Protein AF-A0AAV2RZJ8-F1 (afdb_monomer)

Secondary structure (DSSP, 8-state):
-EETTTTEE---PPPSS--BT-EEEEETTEEEEE--B-SSSB---EEEEETTTTEEEEEPPPSS--BS-EEEEETTEEEEE--B-SSSB---EEEEETTTTEEEEEPPPSS--BT-EEEEETTEEEEE--B-SS-B--EEEEEETTTTEEEEEEE-SS--SS---------TT-SS--

Foldseek 3Di:
DADPVVRDDDDFDDDPADFAQWEWEAAPQKIKTAWHDSVPFTFQWMWIADPVVSDIDTADGHPFRFHQWEWYQAPRKIKTAWHDGPPFTFQWIWIAHPVVSDIDTADGAPARFRNWYWYADPRWIKTAWHDRRPDTAQWMWIADPVVRYIDTDDGDPDRDHNDYDDDDDDDPPPPPDD

Solvent-accessible surface area (backbone atoms only — not comparable to full-atom values): 9754 Å² total; per-residue (Å²): 85,79,39,82,92,75,74,41,78,47,90,68,66,69,67,96,64,66,56,49,56,48,23,59,38,73,58,96,85,26,43,36,43,42,30,2,20,67,85,84,50,46,24,24,50,25,36,36,34,37,77,88,76,52,42,62,42,83,47,76,49,50,96,58,40,20,21,28,29,14,32,32,64,53,96,88,22,42,37,44,37,28,0,24,41,95,84,47,48,23,26,50,26,32,35,34,36,77,90,78,62,42,67,43,79,51,60,48,46,93,56,34,15,20,23,19,20,37,45,63,56,98,92,36,44,35,43,39,30,2,28,48,82,85,49,67,25,26,47,27,34,36,52,41,81,89,78,55,42,55,42,82,76,54,65,55,99,56,62,37,63,63,50,88,73,86,84,81,88,76,71,92,83,73,86,81,85,130

Nearest PDB structures (foldseek):
  5yq4-assembly1_A  TM=9.690E-01  e=1.310E-25  Homo sapiens
  6hrl-assembly2_B  TM=9.895E-01  e=4.324E-20  Homo sapiens
  4iqk-assembly1_A  TM=9.878E-01  e=1.806E-19  Homo sapiens
  6v7o-assembly2_B  TM=9.869E-01  e=3.996E-19  Homo sapiens
  6v7o-assembly1_A  TM=9.859E-01  e=3.594E-19  Homo sapiens

Mean predicted aligned error: 4.05 Å

Radius of gyration: 16.78 Å; Cα contacts (8 Å, |Δi|>4): 461; chains: 1; bounding box: 45×49×38 Å

Organism: Meganyctiphanes norvegica (NCBI:txid48144)

InterPro domains:
  IPR006652 Kelch repeat type 1 [PF01344] (18-63)
  IPR006652 Kelch repeat type 1 [PF01344] (65-109)
  IPR006652 Kelch repeat type 1 [PF01344] (112-157)
  IPR006652 Kelch repeat type 1 [SM00612] (1-29)
  IPR006652 Kelch repeat type 1 [SM00612] (30-76)
  IPR006652 Kelch repeat type 1 [SM00612] (77-123)
  IPR006652 Kelch repeat type 1 [SM00612] (124-170)
  IPR015915 Kelch-type beta-propeller [G3DSA:2.120.10.80] (1-174)
  IPR015915 Kelch-type beta-propeller [SSF117281] (1-168)

Sequence (178 aa):
RYDPQNNRWTKVASMNTRRLGVAVAVLGGYLYAVGGSDGHSPLNTVERYDPKANKWTTMPAMSTRRKHLGCAVYNNMIYAVGGRDDCTELSSAERYNPHTNQWSPIVAMTSRRSGVGLAVVNGMLYAVGGFDGTTYLKTIEVYDPEQNHWRLCGSMNYRRLGGGVGVVKLPHNEAHLW

pLDDT: mean 95.25, std 9.81, range [43.06, 98.88]

Structure (mmCIF, N/CA/C/O backbone):
data_AF-A0AAV2RZJ8-F1
#
_entry.id   AF-A0AAV2RZJ8-F1
#
loop_
_atom_site.group_PDB
_atom_site.id
_atom_site.type_symbol
_atom_site.label_atom_id
_atom_site.label_alt_id
_atom_site.label_comp_id
_atom_site.label_asym_id
_atom_site.label_entity_id
_atom_site.label_seq_id
_atom_site.pdbx_PDB_ins_code
_atom_site.Cartn_x
_atom_site.Cartn_y
_atom_site.Cartn_z
_atom_site.occupancy
_atom_site.B_iso_or_equiv
_atom_site.auth_seq_id
_atom_site.auth_comp_id
_atom_site.auth_asym_id
_atom_site.auth_atom_id
_atom_site.pdbx_PDB_model_num
ATOM 1 N N . ARG A 1 1 ? -18.323 3.769 4.272 1.00 95.75 1 ARG A N 1
ATOM 2 C CA . ARG A 1 1 ? -18.310 2.507 5.049 1.00 95.75 1 ARG A CA 1
ATOM 3 C C . ARG A 1 1 ? -19.525 1.683 4.648 1.00 95.75 1 ARG A C 1
ATOM 5 O O . ARG A 1 1 ? -20.598 2.272 4.567 1.00 95.75 1 ARG A O 1
ATOM 12 N N . TYR A 1 2 ? -19.347 0.394 4.361 1.00 97.75 2 TYR A N 1
ATOM 13 C CA . TYR A 1 2 ? -20.437 -0.532 4.041 1.00 97.75 2 TYR A CA 1
ATOM 14 C C . TYR A 1 2 ? -20.923 -1.231 5.307 1.00 97.75 2 TYR A C 1
ATOM 16 O O . TYR A 1 2 ? -20.102 -1.613 6.141 1.00 97.75 2 TYR A O 1
ATOM 24 N N . ASP A 1 3 ? -22.235 -1.365 5.440 1.00 97.94 3 ASP A N 1
ATOM 25 C CA . ASP A 1 3 ? -22.891 -2.201 6.435 1.00 97.94 3 ASP A CA 1
ATOM 26 C C . ASP A 1 3 ? -23.536 -3.402 5.721 1.00 97.94 3 ASP A C 1
ATOM 28 O O . ASP A 1 3 ? -24.501 -3.201 4.975 1.00 97.94 3 ASP A O 1
ATOM 32 N N . PRO A 1 4 ? -23.020 -4.629 5.923 1.00 97.62 4 PRO A N 1
ATOM 33 C CA . PRO A 1 4 ? -23.548 -5.818 5.266 1.00 97.62 4 PRO A CA 1
ATOM 34 C C . PRO A 1 4 ? -24.926 -6.243 5.789 1.00 97.62 4 PRO A C 1
ATOM 36 O O . PRO A 1 4 ? -25.661 -6.880 5.044 1.00 97.62 4 PRO A O 1
ATOM 39 N N . GLN A 1 5 ? -25.310 -5.890 7.023 1.00 97.88 5 GLN A N 1
ATOM 40 C CA . GLN A 1 5 ? -26.613 -6.280 7.583 1.00 97.88 5 GLN A CA 1
ATOM 41 C C . GLN A 1 5 ? -27.758 -5.508 6.923 1.00 97.88 5 GLN A C 1
ATOM 43 O O . GLN A 1 5 ? -28.818 -6.062 6.655 1.00 97.88 5 GLN A O 1
ATOM 48 N N . ASN A 1 6 ? -27.515 -4.230 6.630 1.00 97.44 6 ASN A N 1
ATOM 49 C CA . ASN A 1 6 ? -28.496 -3.330 6.022 1.00 97.44 6 ASN A CA 1
ATOM 50 C C . ASN A 1 6 ? -28.253 -3.094 4.523 1.00 97.44 6 ASN A C 1
ATOM 52 O O . ASN A 1 6 ? -28.935 -2.269 3.917 1.00 97.44 6 ASN A O 1
ATOM 56 N N . ASN A 1 7 ? -27.245 -3.755 3.942 1.00 97.69 7 ASN A N 1
ATOM 57 C CA . ASN A 1 7 ? -26.781 -3.568 2.567 1.00 97.69 7 ASN A CA 1
ATOM 58 C C . ASN A 1 7 ? -26.664 -2.084 2.158 1.00 97.69 7 ASN A C 1
ATOM 60 O O . ASN A 1 7 ? -27.150 -1.660 1.107 1.00 97.69 7 ASN A O 1
ATOM 64 N N . ARG A 1 8 ? -26.049 -1.260 3.016 1.00 98.44 8 ARG A N 1
ATOM 65 C CA . ARG A 1 8 ? -26.044 0.201 2.849 1.00 98.44 8 ARG A CA 1
ATOM 66 C C . ARG A 1 8 ? -24.654 0.799 2.975 1.00 98.44 8 ARG A C 1
ATOM 68 O O . ARG A 1 8 ? -23.857 0.422 3.832 1.00 98.44 8 ARG A O 1
ATOM 75 N N . TRP A 1 9 ? -24.391 1.803 2.145 1.00 98.56 9 TRP A N 1
ATOM 76 C CA . TRP A 1 9 ? -23.202 2.641 2.234 1.00 98.56 9 TRP A CA 1
ATOM 77 C C . TRP A 1 9 ? -23.504 3.951 2.954 1.00 98.56 9 TRP A C 1
ATOM 79 O O . TRP A 1 9 ? -24.453 4.652 2.613 1.00 98.56 9 TRP A O 1
ATOM 89 N N . THR A 1 10 ? -22.634 4.321 3.891 1.00 98.12 10 THR A N 1
ATOM 90 C CA . THR A 1 10 ? -22.677 5.628 4.559 1.00 98.12 10 THR A CA 1
ATOM 91 C C . THR A 1 10 ? -21.349 6.353 4.377 1.00 98.12 10 THR A C 1
ATOM 93 O O . THR A 1 10 ? -20.274 5.748 4.514 1.00 98.12 10 THR A O 1
ATOM 96 N N . LYS A 1 11 ? -21.409 7.654 4.068 1.00 98.25 11 LYS A N 1
ATOM 97 C CA . LYS A 1 11 ? -20.226 8.523 4.051 1.00 98.25 11 LYS A CA 1
ATOM 98 C C . LYS A 1 11 ? -19.690 8.692 5.476 1.00 98.25 11 LYS A C 1
ATOM 100 O O . LYS A 1 11 ? -20.457 8.807 6.425 1.00 98.25 11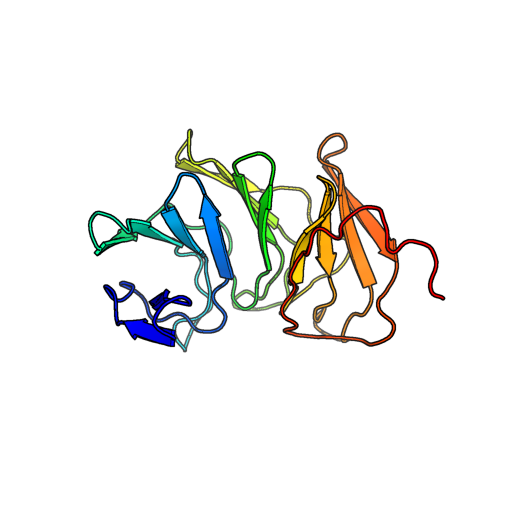 LYS A O 1
ATOM 105 N N . VAL A 1 12 ? -18.371 8.687 5.606 1.00 98.38 12 VAL A N 1
ATOM 106 C CA . VAL A 1 12 ? -17.646 9.019 6.842 1.00 98.38 12 VAL A CA 1
ATOM 107 C C . VAL A 1 12 ? -16.777 10.245 6.570 1.00 98.38 12 VAL A C 1
ATOM 109 O O . VAL A 1 12 ? -16.782 10.748 5.441 1.00 98.38 12 VAL A O 1
ATOM 112 N N . ALA A 1 13 ? -16.049 10.740 7.570 1.00 98.50 13 ALA A N 1
ATOM 113 C CA . ALA A 1 13 ? -15.114 11.837 7.362 1.00 98.50 13 ALA A CA 1
ATOM 114 C C . ALA A 1 13 ? -14.161 11.535 6.199 1.00 98.50 13 ALA A C 1
ATOM 116 O O . ALA A 1 13 ? -13.653 10.418 6.046 1.00 98.50 13 ALA A O 1
ATOM 117 N N . SER A 1 14 ? -13.951 12.546 5.362 1.00 98.56 14 SER A N 1
ATOM 118 C CA . SER A 1 14 ? -13.012 12.460 4.248 1.00 98.56 14 SER A CA 1
ATOM 119 C C . SER A 1 14 ? -11.580 12.546 4.772 1.00 98.56 14 SER A C 1
ATOM 121 O O . SER A 1 14 ? -11.334 13.202 5.783 1.00 98.56 14 SER A O 1
ATOM 123 N N . MET A 1 15 ? -10.647 11.884 4.086 1.00 98.44 15 MET A N 1
ATOM 124 C CA . MET A 1 15 ? -9.214 12.085 4.322 1.00 98.44 15 MET A CA 1
ATOM 125 C C . MET A 1 15 ? -8.833 13.547 4.058 1.00 98.44 15 MET A C 1
ATOM 127 O O . MET A 1 15 ? -9.497 14.231 3.275 1.00 98.44 15 MET A O 1
ATOM 131 N N . ASN A 1 16 ? -7.742 14.005 4.668 1.00 97.38 16 ASN A N 1
ATOM 132 C CA . ASN A 1 16 ? -7.208 15.349 4.449 1.00 97.38 16 ASN A CA 1
ATOM 133 C C . ASN A 1 16 ? -6.552 15.472 3.067 1.00 97.38 16 ASN A C 1
ATOM 135 O O . ASN A 1 16 ? -6.497 16.557 2.493 1.00 97.38 16 ASN A O 1
ATOM 139 N N . THR A 1 17 ? -6.049 14.361 2.522 1.00 97.25 17 THR A N 1
ATOM 140 C CA . THR A 1 17 ? -5.406 14.308 1.206 1.00 97.25 17 THR A CA 1
ATOM 141 C C . THR A 1 17 ? -6.186 13.405 0.250 1.00 97.25 17 THR A C 1
ATOM 143 O O . THR A 1 17 ? -6.693 12.348 0.628 1.00 97.25 17 THR A O 1
ATOM 146 N N . ARG A 1 18 ? -6.275 13.804 -1.024 1.00 98.00 18 ARG A N 1
ATOM 147 C CA . ARG A 1 18 ? -6.802 12.951 -2.101 1.00 98.00 18 ARG A CA 1
ATOM 148 C C . ARG A 1 18 ? -5.782 11.856 -2.406 1.00 98.00 18 ARG A C 1
ATOM 150 O O . ARG A 1 18 ? -4.600 12.153 -2.526 1.00 98.00 18 ARG A O 1
ATOM 157 N N . ARG A 1 19 ? -6.220 10.598 -2.516 1.00 98.50 19 ARG A N 1
ATOM 158 C CA . ARG A 1 19 ? -5.309 9.459 -2.711 1.00 98.50 19 ARG A CA 1
ATOM 159 C C 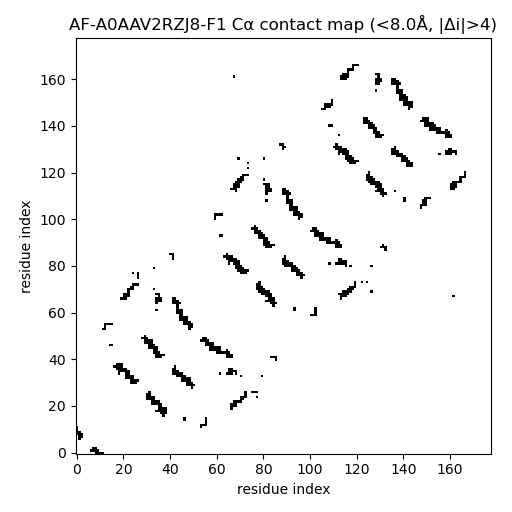. ARG A 1 19 ? -5.879 8.438 -3.701 1.00 98.50 19 ARG A C 1
ATOM 161 O O . ARG A 1 19 ? -6.743 7.641 -3.345 1.00 98.50 19 ARG A O 1
ATOM 168 N N . LEU A 1 20 ? -5.382 8.441 -4.935 1.00 97.69 20 LEU A N 1
ATOM 169 C CA . LEU A 1 20 ? -5.540 7.354 -5.907 1.00 97.69 20 LEU A CA 1
ATOM 170 C C . LEU A 1 20 ? -4.502 6.259 -5.631 1.00 97.69 20 LEU A C 1
ATOM 172 O O . LEU A 1 20 ? -3.362 6.564 -5.284 1.00 97.69 20 LEU A O 1
ATOM 176 N N . GLY A 1 21 ? -4.866 4.986 -5.816 1.00 95.38 21 GLY A N 1
ATOM 177 C CA . GLY A 1 21 ? -3.922 3.871 -5.655 1.00 95.38 21 GLY A CA 1
ATOM 178 C C . GLY A 1 21 ? -3.327 3.786 -4.245 1.00 95.38 21 GLY A C 1
ATOM 179 O O . GLY A 1 21 ? -2.175 3.377 -4.093 1.00 95.38 21 GLY A O 1
ATOM 180 N N . VAL A 1 22 ? -4.094 4.249 -3.252 1.00 98.12 22 VAL A N 1
ATOM 181 C CA . VAL A 1 22 ? -3.772 4.184 -1.826 1.00 98.12 22 VAL A CA 1
ATOM 182 C C . VAL A 1 22 ? -3.834 2.743 -1.345 1.00 98.12 22 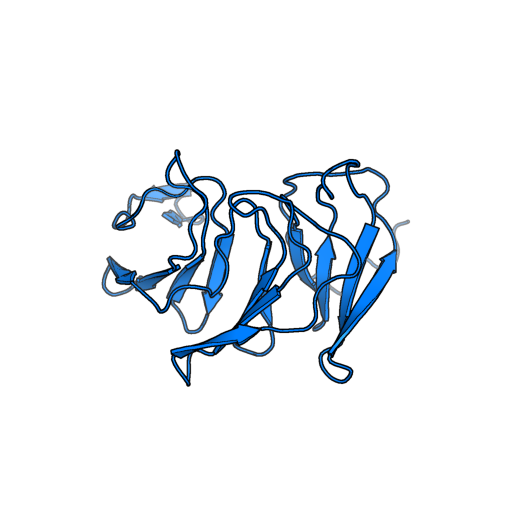VAL A C 1
ATOM 184 O O . VAL A 1 22 ? -4.727 1.997 -1.748 1.00 98.12 22 VAL A O 1
ATOM 187 N N . ALA A 1 23 ? -2.920 2.363 -0.459 1.00 98.56 23 ALA A N 1
ATOM 188 C CA . ALA A 1 23 ? -3.021 1.096 0.245 1.00 98.56 23 ALA A CA 1
ATOM 189 C C . ALA A 1 23 ? -3.584 1.319 1.650 1.00 98.56 23 ALA A C 1
ATOM 191 O O . ALA A 1 23 ? -3.344 2.357 2.272 1.00 98.56 23 ALA A O 1
ATOM 192 N N . VAL A 1 24 ? -4.348 0.348 2.147 1.00 98.56 24 VAL A N 1
ATOM 193 C CA . VAL A 1 24 ? -5.016 0.447 3.447 1.00 98.56 24 VAL A CA 1
ATOM 194 C C . VAL A 1 24 ? -4.685 -0.736 4.344 1.00 98.56 24 VAL A C 1
ATOM 196 O O . VAL A 1 24 ? -4.541 -1.857 3.868 1.00 98.56 24 VAL A O 1
ATOM 199 N N . ALA A 1 25 ? -4.587 -0.486 5.647 1.00 98.50 25 ALA A N 1
ATOM 200 C CA . ALA A 1 25 ? -4.365 -1.508 6.667 1.00 98.50 25 ALA A CA 1
ATOM 201 C C . ALA A 1 25 ? -5.175 -1.190 7.929 1.00 98.50 25 ALA A C 1
ATOM 203 O O . ALA A 1 25 ? -5.412 -0.023 8.236 1.00 98.50 25 ALA A O 1
ATOM 204 N N . VAL A 1 26 ? -5.590 -2.216 8.675 1.00 98.69 26 VAL A N 1
ATOM 205 C CA . VAL A 1 26 ? -6.310 -2.050 9.948 1.00 98.69 26 VAL A CA 1
ATOM 206 C C . VAL A 1 26 ? -5.442 -2.565 11.087 1.00 98.69 26 VAL A C 1
ATOM 208 O O . VAL A 1 26 ? -5.152 -3.755 11.140 1.00 98.69 26 VAL A O 1
ATOM 211 N N . LEU A 1 27 ? -5.047 -1.681 12.005 1.00 98.62 27 LEU A N 1
ATOM 212 C CA . LEU A 1 27 ? -4.197 -2.008 13.153 1.00 98.62 27 LEU A CA 1
ATOM 213 C C . LEU A 1 27 ? -4.674 -1.251 14.395 1.00 98.62 27 LEU A C 1
ATOM 215 O O . LEU A 1 27 ? -4.959 -0.056 14.330 1.00 98.62 27 LEU A O 1
ATOM 219 N N . GLY A 1 28 ? -4.776 -1.945 15.532 1.00 97.69 28 GLY A N 1
ATOM 220 C CA . GLY A 1 28 ? -5.149 -1.328 16.811 1.00 97.69 28 GLY A CA 1
ATOM 221 C C . GLY A 1 28 ? -6.535 -0.670 16.821 1.00 97.69 28 GLY A C 1
ATOM 222 O O . GLY A 1 28 ? -6.737 0.306 17.533 1.00 97.69 28 GLY A O 1
ATOM 223 N N . GLY A 1 29 ? -7.475 -1.155 16.000 1.00 98.12 29 GLY A N 1
ATOM 224 C CA . GLY A 1 29 ? -8.820 -0.576 15.869 1.00 98.12 29 GLY A CA 1
ATOM 225 C C . GLY A 1 29 ? -8.910 0.655 14.960 1.00 98.12 29 GLY A C 1
ATOM 226 O O . GLY A 1 29 ? -9.994 1.219 14.811 1.00 98.12 29 GLY A O 1
ATOM 227 N N . TYR A 1 30 ? -7.807 1.049 14.322 1.00 98.69 30 TYR A N 1
ATOM 228 C CA . TYR A 1 30 ? -7.758 2.170 13.389 1.00 98.69 30 TYR A CA 1
ATOM 229 C C . TYR A 1 30 ? -7.561 1.698 11.950 1.00 98.69 30 TYR A C 1
ATOM 231 O O . TYR A 1 30 ? -6.919 0.677 11.704 1.00 98.69 30 TYR A O 1
ATOM 239 N N . LEU A 1 31 ? -8.065 2.480 10.996 1.00 98.81 31 LEU A N 1
ATOM 240 C CA . LEU A 1 31 ? -7.802 2.294 9.568 1.00 98.81 31 LEU A CA 1
ATOM 241 C C . LEU A 1 31 ? -6.692 3.253 9.134 1.00 98.81 31 LEU A C 1
ATOM 243 O O . LEU A 1 31 ? -6.807 4.456 9.329 1.00 98.81 31 LEU A O 1
ATOM 247 N N . TYR A 1 32 ? -5.637 2.737 8.521 1.00 98.88 32 TYR A N 1
ATOM 248 C CA . TYR A 1 32 ? -4.529 3.519 7.988 1.00 98.88 32 TYR A CA 1
ATOM 249 C C . TYR A 1 32 ? -4.650 3.620 6.471 1.00 98.88 32 TYR A C 1
ATOM 251 O O . TYR A 1 32 ? -4.871 2.613 5.803 1.00 98.88 32 TYR A O 1
ATOM 259 N N . ALA A 1 33 ? -4.479 4.825 5.940 1.00 98.88 33 ALA A N 1
ATOM 260 C CA . ALA A 1 33 ? -4.342 5.125 4.524 1.00 98.88 33 ALA A CA 1
ATOM 261 C C . ALA A 1 33 ? -2.883 5.504 4.255 1.00 98.88 33 ALA A C 1
ATOM 263 O O . ALA A 1 33 ? -2.391 6.510 4.768 1.00 98.88 33 ALA A O 1
ATOM 264 N N . VAL A 1 34 ? -2.183 4.673 3.486 1.00 98.88 34 VAL A N 1
ATOM 265 C CA . VAL A 1 34 ? -0.729 4.723 3.314 1.00 98.88 34 VAL A CA 1
ATOM 266 C C . VAL A 1 34 ? -0.404 5.081 1.866 1.00 98.88 34 VAL A C 1
ATOM 268 O O . VAL A 1 34 ? -0.788 4.360 0.943 1.00 98.88 34 VAL A O 1
ATOM 271 N N . GLY A 1 35 ? 0.300 6.198 1.663 1.00 98.75 35 GLY A N 1
ATOM 272 C CA . GLY A 1 35 ? 0.765 6.629 0.344 1.00 98.75 35 GLY A CA 1
ATOM 273 C C . GLY A 1 35 ? -0.369 6.909 -0.648 1.00 98.75 35 GLY A C 1
ATOM 274 O O . GLY A 1 35 ? -1.368 7.552 -0.310 1.00 98.75 35 GLY A O 1
ATOM 275 N N . GLY A 1 36 ? -0.199 6.447 -1.885 1.00 98.62 36 GLY A N 1
ATOM 276 C CA . GLY A 1 36 ? -1.077 6.734 -3.021 1.00 98.62 36 GLY A CA 1
ATOM 277 C C . GLY A 1 36 ? -0.566 7.903 -3.864 1.00 98.62 36 GLY A C 1
ATOM 278 O O . GLY A 1 36 ? 0.617 8.229 -3.834 1.00 98.62 36 GLY A O 1
ATOM 279 N N . SER A 1 37 ? -1.450 8.525 -4.639 1.00 98.38 37 SER A N 1
ATOM 280 C CA . SER A 1 37 ? -1.162 9.720 -5.435 1.00 98.38 37 SER A CA 1
ATOM 281 C C . SER A 1 37 ? -2.271 10.753 -5.301 1.00 98.38 37 SER A C 1
ATOM 283 O O . SER A 1 37 ? -3.449 10.402 -5.302 1.00 98.38 37 SER A O 1
ATOM 285 N N . ASP A 1 38 ? -1.905 12.027 -5.237 1.00 97.88 38 ASP A N 1
ATOM 286 C CA . ASP A 1 38 ? -2.845 13.156 -5.235 1.00 97.88 38 ASP A CA 1
ATOM 287 C C . ASP A 1 38 ? -3.337 13.553 -6.642 1.00 97.88 38 ASP A C 1
ATOM 289 O O . ASP A 1 38 ? -4.066 14.533 -6.794 1.00 97.88 38 ASP A O 1
ATOM 293 N N . GLY A 1 39 ? -2.958 12.782 -7.667 1.00 96.19 39 GLY A N 1
ATOM 294 C CA . GLY A 1 39 ? -3.208 13.071 -9.079 1.00 96.19 39 GLY A CA 1
ATOM 295 C C . GLY A 1 39 ? -2.012 13.703 -9.796 1.00 96.19 39 GLY A C 1
ATOM 296 O O . GLY A 1 39 ? -1.985 13.682 -11.022 1.00 96.19 39 GLY A O 1
ATOM 297 N N . HIS A 1 40 ? -1.013 14.189 -9.055 1.00 94.69 40 HIS A N 1
ATOM 298 C CA . HIS A 1 40 ? 0.197 14.808 -9.598 1.00 94.69 40 HIS A CA 1
ATOM 299 C C . HIS A 1 40 ? 1.437 14.001 -9.213 1.00 94.69 40 HIS A C 1
ATOM 301 O O . HIS A 1 40 ? 2.201 13.577 -10.079 1.00 94.69 40 HIS A O 1
ATOM 307 N N . SER A 1 41 ? 1.597 13.710 -7.922 1.00 97.06 41 SER A N 1
ATOM 308 C CA . SER A 1 41 ? 2.775 13.036 -7.381 1.00 97.06 41 SER A CA 1
ATOM 309 C C . SER A 1 41 ? 2.394 11.803 -6.559 1.00 97.06 41 SER A C 1
ATOM 311 O O . SER A 1 41 ? 1.291 11.722 -6.005 1.00 97.06 41 SER A O 1
ATOM 313 N N . PRO A 1 42 ? 3.281 10.800 -6.464 1.00 98.56 42 PRO A N 1
ATOM 314 C CA . PRO A 1 42 ? 3.224 9.793 -5.417 1.00 98.56 42 PRO A CA 1
ATOM 315 C C . PRO A 1 42 ? 3.411 10.434 -4.034 1.00 98.56 42 PRO A C 1
ATOM 317 O O . PRO A 1 42 ? 4.151 11.405 -3.851 1.00 98.56 42 PRO A O 1
ATOM 320 N N . LEU A 1 43 ? 2.744 9.861 -3.038 1.00 98.81 43 LEU A N 1
ATOM 321 C CA . LEU A 1 43 ? 2.710 10.357 -1.669 1.00 98.81 43 LEU A CA 1
ATOM 322 C C . LEU A 1 43 ? 3.494 9.422 -0.749 1.00 98.81 43 LEU A C 1
ATOM 324 O O . LEU A 1 43 ? 3.411 8.200 -0.865 1.00 98.81 43 LEU A O 1
ATOM 328 N N . ASN A 1 44 ? 4.219 9.995 0.207 1.00 98.81 44 ASN A N 1
ATOM 329 C CA . ASN A 1 44 ? 4.741 9.271 1.370 1.00 98.81 44 ASN A CA 1
ATOM 330 C C . ASN A 1 44 ? 3.892 9.507 2.630 1.00 98.81 44 ASN A C 1
ATOM 332 O O . ASN A 1 44 ? 4.120 8.878 3.661 1.00 98.81 44 ASN A O 1
ATOM 336 N N . THR A 1 45 ? 2.922 10.421 2.568 1.00 98.81 45 THR A N 1
ATOM 337 C CA . THR A 1 45 ? 2.080 10.772 3.711 1.00 98.81 45 THR A CA 1
ATOM 338 C C . THR A 1 45 ? 1.172 9.613 4.102 1.00 98.81 45 THR A C 1
ATOM 340 O O . THR A 1 45 ? 0.730 8.828 3.255 1.00 98.81 45 THR A O 1
ATOM 343 N N . VAL A 1 46 ? 0.872 9.534 5.396 1.00 98.88 46 VAL A N 1
ATOM 344 C CA . VAL A 1 46 ? 0.031 8.497 5.991 1.00 98.88 46 VAL A CA 1
ATOM 345 C C . VAL A 1 46 ? -1.016 9.169 6.862 1.00 98.88 46 VAL A C 1
ATOM 347 O O . VAL A 1 46 ? -0.721 10.123 7.580 1.00 98.88 46 VAL A O 1
ATOM 350 N N . GLU A 1 47 ? -2.241 8.668 6.813 1.00 98.75 47 GLU A N 1
ATOM 351 C CA . GLU A 1 47 ? -3.332 9.138 7.660 1.00 98.75 47 GLU A CA 1
ATOM 352 C C . GLU A 1 47 ? -3.983 7.958 8.370 1.00 98.75 47 GLU A C 1
ATOM 354 O O . GLU A 1 47 ? -4.088 6.863 7.820 1.00 98.75 47 GLU A O 1
ATOM 359 N N . ARG A 1 48 ? -4.439 8.185 9.599 1.00 98.75 48 ARG A N 1
ATOM 360 C CA . ARG A 1 48 ? -5.131 7.192 10.413 1.00 98.75 48 ARG A CA 1
ATOM 361 C C . ARG A 1 48 ? -6.534 7.675 10.743 1.00 98.75 48 ARG A C 1
ATOM 363 O O . ARG A 1 48 ? -6.700 8.757 11.298 1.00 98.75 48 ARG A O 1
ATOM 370 N N . TYR A 1 49 ? -7.525 6.852 10.444 1.00 98.88 49 TYR A N 1
ATOM 371 C CA . TYR A 1 49 ? -8.925 7.067 10.763 1.00 98.88 49 TYR A CA 1
ATOM 372 C C . TYR A 1 49 ? -9.297 6.412 12.089 1.00 98.88 49 TYR A C 1
ATOM 374 O O . TYR A 1 49 ? -9.129 5.201 12.268 1.00 98.88 49 TYR A O 1
ATOM 382 N N . ASP A 1 50 ? -9.842 7.222 12.991 1.00 98.62 50 ASP A N 1
ATOM 383 C CA . ASP A 1 50 ? -10.517 6.776 14.203 1.00 98.62 50 ASP A CA 1
ATOM 384 C C . ASP A 1 50 ? -12.028 6.642 13.931 1.00 98.62 50 ASP A C 1
ATOM 386 O O . ASP A 1 50 ? -12.707 7.655 13.724 1.00 98.62 50 ASP A O 1
ATOM 390 N N . PRO A 1 51 ? -12.587 5.416 13.936 1.00 98.19 51 PRO A N 1
ATOM 391 C CA . PRO A 1 51 ? -14.009 5.203 13.697 1.00 98.19 51 PRO A CA 1
ATOM 392 C C . PRO A 1 51 ? -14.918 5.688 14.833 1.00 98.19 51 PRO A C 1
ATOM 394 O O . PRO A 1 51 ? -16.102 5.895 14.568 1.00 98.19 51 PRO A O 1
ATOM 397 N N . LYS A 1 52 ? -14.405 5.861 16.062 1.00 98.12 52 LYS A N 1
ATOM 398 C CA . LYS A 1 52 ? -15.161 6.400 17.205 1.00 98.12 52 LYS A CA 1
ATOM 399 C C . LYS A 1 52 ? -15.284 7.915 17.103 1.00 98.12 52 LYS A C 1
ATOM 401 O O . LYS A 1 52 ? -16.366 8.453 17.300 1.00 98.12 52 LYS A O 1
ATOM 406 N N . ALA A 1 53 ? -14.189 8.586 16.751 1.00 98.25 53 ALA A N 1
ATOM 407 C CA . ALA A 1 53 ? -14.172 10.036 16.563 1.00 98.25 53 ALA A CA 1
ATOM 408 C C . ALA A 1 53 ? -14.655 10.478 15.169 1.00 98.25 53 ALA A C 1
ATOM 410 O O . ALA A 1 53 ? -14.866 11.668 14.953 1.00 98.25 53 ALA A O 1
ATOM 411 N N . ASN A 1 54 ? -14.799 9.541 14.219 1.00 98.38 54 ASN A N 1
ATOM 412 C CA . ASN A 1 54 ? -15.057 9.820 12.803 1.00 98.38 54 ASN A CA 1
ATOM 413 C C . ASN A 1 54 ? -14.092 10.893 12.264 1.00 98.38 54 ASN A C 1
ATOM 415 O O . ASN A 1 54 ? -14.509 11.899 11.696 1.00 98.38 54 ASN A O 1
ATOM 419 N N . LYS A 1 55 ? -12.788 10.703 12.499 1.00 98.62 55 LYS A N 1
ATOM 420 C CA . LYS A 1 55 ? -11.755 11.700 12.189 1.00 98.62 55 LYS A CA 1
ATOM 421 C C . LYS A 1 55 ? -10.492 11.046 11.647 1.00 98.62 55 LYS A C 1
ATOM 423 O O . LYS A 1 55 ? -10.073 9.996 12.131 1.00 98.62 55 LYS A O 1
ATOM 428 N N . TRP A 1 56 ? -9.8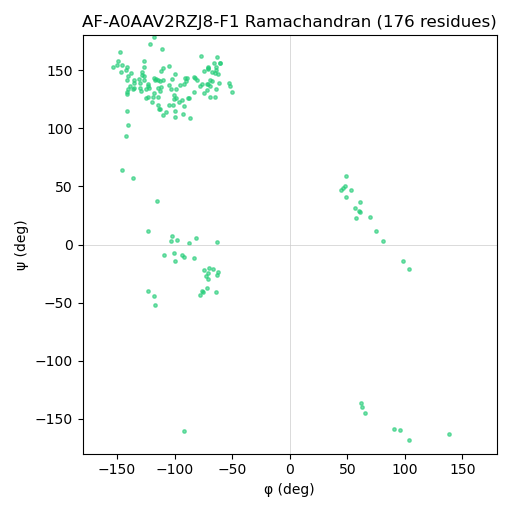78 11.702 10.666 1.00 98.81 56 TRP A N 1
ATOM 429 C CA . TRP A 1 56 ? -8.546 11.372 10.168 1.00 98.81 56 TRP A CA 1
ATOM 430 C C . TRP A 1 56 ? -7.483 12.230 10.852 1.00 98.81 56 TRP A C 1
ATOM 432 O O . TRP A 1 56 ? -7.651 13.441 10.997 1.00 98.81 56 TRP A O 1
ATOM 442 N N . THR A 1 57 ? -6.374 11.601 11.223 1.00 98.62 57 THR A N 1
ATOM 443 C CA . THR A 1 57 ? -5.199 12.256 11.800 1.00 98.62 57 THR A CA 1
ATOM 444 C C . THR A 1 57 ? -3.970 11.902 10.973 1.00 98.62 57 THR A C 1
ATOM 446 O O . THR A 1 57 ? -3.760 10.733 10.645 1.00 98.62 57 THR A O 1
ATOM 449 N N . THR A 1 58 ? -3.153 12.901 10.641 1.00 98.62 58 THR A N 1
ATOM 450 C CA . THR A 1 58 ? -1.864 12.691 9.973 1.00 98.62 58 THR A CA 1
ATOM 451 C C . THR A 1 58 ? -0.921 11.902 10.876 1.00 98.62 58 THR A C 1
ATOM 453 O O . THR A 1 58 ? -0.783 12.201 12.060 1.00 98.62 58 THR A O 1
ATOM 456 N N . MET A 1 59 ? -0.265 10.903 10.299 1.00 98.62 59 MET A N 1
ATOM 457 C CA . MET A 1 59 ? 0.727 10.057 10.956 1.00 98.62 59 MET A CA 1
ATOM 458 C C . MET A 1 59 ? 2.121 10.343 10.380 1.00 98.62 59 MET A C 1
ATOM 460 O O . MET A 1 59 ? 2.227 10.997 9.338 1.00 98.62 59 MET A O 1
ATOM 464 N N . PRO A 1 60 ? 3.200 9.849 11.015 1.00 98.62 60 PRO A N 1
ATOM 465 C CA . PRO A 1 60 ? 4.534 9.908 10.433 1.00 98.62 60 PRO A CA 1
ATOM 466 C C . PRO A 1 60 ? 4.539 9.376 9.002 1.00 98.62 60 PRO A C 1
ATOM 468 O O . PRO A 1 60 ? 3.988 8.308 8.713 1.00 98.62 60 PRO A O 1
ATOM 471 N N . ALA A 1 61 ? 5.144 10.154 8.111 1.00 98.75 61 ALA A N 1
ATOM 472 C CA . ALA A 1 61 ? 5.277 9.793 6.714 1.00 98.75 61 ALA A CA 1
ATOM 473 C C . ALA A 1 61 ? 6.289 8.654 6.541 1.00 98.75 61 ALA A C 1
ATOM 475 O O . ALA A 1 61 ? 7.237 8.524 7.316 1.00 98.75 61 ALA A O 1
ATOM 476 N N . MET A 1 62 ? 6.087 7.865 5.490 1.00 98.88 62 MET A N 1
ATOM 477 C CA . MET A 1 62 ? 7.084 6.924 4.989 1.00 98.88 62 MET A CA 1
ATOM 478 C C . MET A 1 62 ? 8.356 7.660 4.552 1.00 98.88 62 MET A C 1
ATOM 480 O O . MET A 1 62 ? 8.319 8.836 4.165 1.00 98.88 62 MET A O 1
ATOM 484 N N . SER A 1 63 ? 9.479 6.949 4.542 1.00 98.56 63 SER A N 1
ATOM 485 C CA . SER A 1 63 ? 10.737 7.467 3.996 1.00 98.56 63 SER A CA 1
ATOM 486 C C . SER A 1 63 ? 10.692 7.583 2.471 1.00 98.56 63 SER A C 1
ATOM 488 O O . SER A 1 63 ? 11.328 8.468 1.904 1.00 98.56 63 SER A O 1
ATOM 490 N N . THR A 1 64 ? 9.920 6.728 1.795 1.00 98.62 64 THR A N 1
ATOM 491 C CA . THR A 1 64 ? 9.772 6.739 0.333 1.00 98.62 64 THR A CA 1
ATOM 492 C C . THR A 1 64 ? 8.345 7.105 -0.077 1.00 98.62 64 THR A C 1
ATOM 494 O O . THR A 1 64 ? 7.368 6.682 0.542 1.00 98.62 64 THR A O 1
ATOM 497 N N . ARG A 1 65 ? 8.200 7.889 -1.153 1.00 98.81 65 ARG A N 1
ATOM 498 C CA . ARG A 1 65 ? 6.898 8.153 -1.786 1.00 98.81 65 ARG A CA 1
ATOM 499 C C . ARG A 1 65 ? 6.461 6.926 -2.572 1.00 98.81 65 ARG A C 1
ATOM 501 O O . ARG A 1 65 ? 7.242 6.379 -3.341 1.00 98.81 65 ARG A O 1
ATOM 508 N N . ARG A 1 66 ? 5.222 6.477 -2.378 1.00 98.75 66 ARG A N 1
ATOM 509 C CA . ARG A 1 66 ? 4.747 5.211 -2.943 1.00 98.75 66 ARG A CA 1
ATOM 510 C C . ARG A 1 66 ? 3.303 5.335 -3.413 1.00 98.75 66 ARG A C 1
ATOM 512 O O . ARG A 1 66 ? 2.394 5.470 -2.595 1.00 98.75 66 ARG A O 1
ATOM 519 N N . LYS A 1 67 ? 3.071 5.206 -4.721 1.00 98.56 67 LYS A N 1
ATOM 520 C CA . LYS A 1 67 ? 1.746 4.884 -5.287 1.00 98.56 67 LYS A CA 1
ATOM 521 C C . LYS A 1 67 ? 1.702 3.427 -5.742 1.00 98.56 67 LYS A C 1
ATOM 523 O O . LYS A 1 67 ? 2.740 2.865 -6.080 1.00 98.56 67 LYS A O 1
ATOM 528 N N . HIS A 1 68 ? 0.512 2.822 -5.762 1.00 98.25 68 HIS A N 1
ATOM 529 C CA . HIS A 1 68 ? 0.318 1.418 -6.165 1.00 98.25 68 HIS A CA 1
ATOM 530 C C . HIS A 1 68 ? 1.158 0.418 -5.347 1.00 98.25 68 HIS A C 1
ATOM 532 O O . HIS A 1 68 ? 1.606 -0.602 -5.865 1.00 98.25 68 HIS A O 1
ATOM 538 N N . LEU A 1 69 ? 1.415 0.736 -4.082 1.00 98.75 69 LEU A N 1
ATOM 539 C CA . LEU A 1 69 ? 2.101 -0.148 -3.144 1.00 98.75 69 LEU A CA 1
ATOM 540 C C . LEU A 1 69 ? 1.178 -1.248 -2.612 1.00 98.75 69 LEU A C 1
ATOM 542 O O . LEU A 1 69 ? -0.044 -1.103 -2.620 1.00 98.75 69 LEU A O 1
ATOM 546 N N . GLY A 1 70 ? 1.785 -2.296 -2.067 1.00 98.69 70 GLY A N 1
ATOM 547 C CA . GLY A 1 70 ? 1.107 -3.256 -1.206 1.00 98.69 70 GLY A CA 1
ATOM 548 C C . GLY A 1 70 ? 1.206 -2.838 0.260 1.00 98.69 70 GLY A C 1
ATOM 549 O O . GLY A 1 70 ? 2.236 -2.311 0.688 1.00 98.69 70 GLY A O 1
ATOM 550 N N . CYS A 1 71 ? 0.144 -3.082 1.032 1.00 98.38 71 CYS A N 1
ATOM 551 C CA . CYS A 1 71 ? 0.120 -2.826 2.469 1.00 98.38 71 CYS A CA 1
ATOM 552 C C . CYS A 1 71 ? -0.573 -3.963 3.218 1.00 98.38 71 CYS A C 1
ATOM 554 O O . CYS A 1 71 ? -1.616 -4.444 2.782 1.00 98.38 71 CYS A O 1
ATOM 556 N N . ALA A 1 72 ? 0.009 -4.392 4.336 1.00 98.62 72 ALA A N 1
ATOM 557 C CA . ALA A 1 72 ? -0.536 -5.448 5.179 1.00 98.62 72 ALA A CA 1
ATOM 558 C C . ALA A 1 72 ? -0.063 -5.272 6.623 1.00 98.62 72 ALA A C 1
ATOM 560 O O . ALA A 1 72 ? 1.012 -4.724 6.879 1.00 98.62 72 ALA A O 1
ATOM 561 N N . VAL A 1 73 ? -0.859 -5.764 7.570 1.00 98.69 73 VAL A N 1
ATOM 562 C CA . VAL A 1 73 ? -0.426 -5.880 8.963 1.00 98.69 73 VAL A CA 1
ATOM 563 C C . VAL A 1 73 ? 0.278 -7.209 9.152 1.00 98.69 73 VAL A C 1
ATOM 565 O O . VAL A 1 73 ? -0.296 -8.255 8.866 1.00 98.69 73 VAL A O 1
ATOM 568 N N . TYR A 1 74 ? 1.499 -7.158 9.669 1.00 98.50 74 TYR A N 1
ATOM 569 C CA . TYR A 1 74 ? 2.307 -8.327 9.978 1.00 98.50 74 TYR A CA 1
ATOM 570 C C . TYR A 1 74 ? 3.067 -8.083 11.283 1.00 98.50 74 TYR A C 1
ATOM 572 O O . TYR A 1 74 ? 3.637 -7.010 11.469 1.00 98.50 74 TYR A O 1
ATOM 580 N N . ASN A 1 75 ? 3.028 -9.035 12.219 1.00 96.62 75 ASN A N 1
ATOM 581 C CA . ASN A 1 75 ? 3.652 -8.923 13.547 1.00 96.62 75 ASN A CA 1
ATOM 582 C C . ASN A 1 75 ? 3.363 -7.579 14.255 1.00 96.62 75 ASN A C 1
ATOM 584 O O . ASN A 1 75 ? 4.273 -6.906 14.734 1.00 96.62 75 ASN A O 1
ATOM 588 N N . ASN A 1 76 ? 2.085 -7.171 14.287 1.00 97.94 76 ASN A N 1
ATOM 589 C CA . ASN A 1 76 ? 1.596 -5.919 14.893 1.00 97.94 76 ASN A CA 1
ATOM 590 C C . ASN A 1 76 ? 2.225 -4.623 14.343 1.00 97.94 76 ASN A C 1
ATOM 592 O O . ASN A 1 76 ? 2.197 -3.582 15.001 1.00 97.94 76 ASN A O 1
ATOM 596 N N . MET A 1 77 ? 2.756 -4.665 13.124 1.00 98.56 77 MET A N 1
ATOM 597 C CA . MET A 1 77 ? 3.287 -3.514 12.398 1.00 98.56 77 MET A CA 1
ATOM 598 C C . MET A 1 77 ? 2.638 -3.427 11.017 1.00 98.56 77 MET A C 1
ATOM 600 O O . MET A 1 77 ? 2.138 -4.422 10.492 1.00 98.56 77 MET A O 1
ATOM 604 N N . ILE A 1 78 ? 2.645 -2.239 10.419 1.00 98.88 78 ILE A N 1
ATOM 605 C CA . ILE A 1 78 ? 2.142 -2.035 9.054 1.00 98.88 78 ILE A CA 1
ATOM 606 C C . ILE A 1 78 ? 3.323 -2.098 8.099 1.00 98.88 78 ILE A C 1
ATOM 608 O O . ILE A 1 78 ? 4.253 -1.318 8.248 1.00 98.88 78 ILE A O 1
ATOM 612 N N . TYR A 1 79 ? 3.286 -2.994 7.121 1.00 98.81 79 TYR A N 1
ATOM 613 C CA . TYR A 1 79 ? 4.325 -3.129 6.104 1.00 98.81 79 TYR A CA 1
ATOM 614 C C . TYR A 1 79 ? 3.868 -2.443 4.823 1.00 98.81 79 TYR A C 1
ATOM 616 O O . TYR A 1 79 ? 2.777 -2.728 4.338 1.00 98.81 79 TYR A O 1
ATOM 624 N N . ALA A 1 80 ? 4.707 -1.568 4.276 1.00 98.88 80 ALA A N 1
ATOM 625 C CA . ALA A 1 80 ? 4.535 -0.903 2.993 1.00 98.88 80 ALA A CA 1
ATOM 626 C C . ALA A 1 80 ? 5.605 -1.419 2.027 1.00 98.88 80 ALA A C 1
ATOM 628 O O . ALA A 1 80 ? 6.802 -1.254 2.265 1.00 98.88 80 ALA A O 1
ATOM 629 N N . VAL A 1 81 ? 5.177 -2.075 0.950 1.00 98.81 81 VAL A N 1
ATOM 630 C CA . VAL A 1 81 ? 6.070 -2.846 0.078 1.00 98.81 81 VAL A CA 1
ATOM 631 C C . VAL A 1 81 ? 5.871 -2.444 -1.378 1.00 98.81 81 VAL A C 1
ATOM 633 O O . VAL A 1 81 ? 4.741 -2.371 -1.868 1.00 98.81 81 VAL A O 1
ATOM 636 N N . GLY A 1 82 ? 6.982 -2.201 -2.073 1.00 98.75 82 GLY A N 1
ATOM 637 C CA . GLY A 1 82 ? 6.989 -1.871 -3.492 1.00 98.75 82 GLY A CA 1
ATOM 638 C C . GLY A 1 82 ? 6.265 -0.562 -3.806 1.00 98.75 82 GLY A C 1
ATOM 639 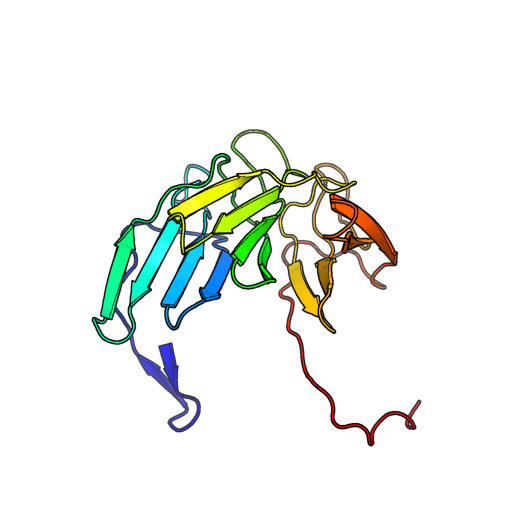O O . GLY A 1 82 ? 6.401 0.433 -3.085 1.00 98.75 82 GLY A O 1
ATOM 640 N N . GLY A 1 83 ? 5.516 -0.569 -4.907 1.00 98.62 83 GLY A N 1
ATOM 641 C CA . GLY A 1 83 ? 4.893 0.612 -5.495 1.00 98.62 83 GLY A CA 1
ATOM 642 C C . GLY A 1 83 ? 5.789 1.294 -6.526 1.00 98.62 83 GLY A C 1
ATOM 643 O O . GLY A 1 83 ? 6.695 0.683 -7.092 1.00 98.62 83 GLY A O 1
ATOM 644 N N . ARG A 1 84 ? 5.509 2.567 -6.785 1.00 98.56 84 ARG A N 1
ATOM 645 C CA . ARG A 1 84 ? 6.284 3.441 -7.666 1.00 98.56 84 ARG A CA 1
ATOM 646 C C . ARG 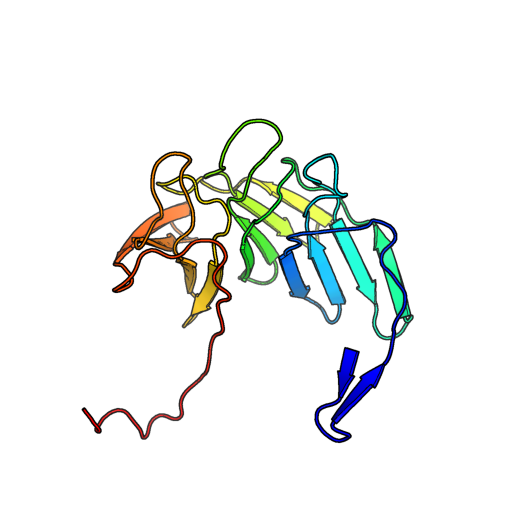A 1 84 ? 6.482 4.798 -6.996 1.00 98.56 84 ARG A C 1
ATOM 648 O O . ARG A 1 84 ? 5.519 5.335 -6.437 1.00 98.56 84 ARG A O 1
ATOM 655 N N . ASP A 1 85 ? 7.704 5.315 -7.052 1.00 98.50 85 ASP A N 1
ATOM 656 C CA . ASP A 1 85 ? 8.030 6.686 -6.647 1.00 98.50 85 ASP A CA 1
ATOM 657 C C . ASP A 1 85 ? 7.938 7.642 -7.851 1.00 98.50 85 ASP A C 1
ATOM 659 O O . ASP A 1 85 ? 7.244 7.358 -8.834 1.00 98.50 85 ASP A O 1
ATOM 663 N N . ASP A 1 86 ? 8.563 8.814 -7.761 1.00 97.69 86 ASP A N 1
ATOM 664 C CA . ASP A 1 86 ? 8.559 9.808 -8.836 1.00 97.69 86 ASP A CA 1
ATOM 665 C C . ASP A 1 86 ? 9.233 9.295 -10.126 1.00 97.69 86 ASP A C 1
ATOM 667 O O . ASP A 1 86 ? 8.890 9.743 -11.220 1.00 97.69 86 ASP A O 1
ATOM 671 N N . CYS A 1 87 ? 10.129 8.309 -10.021 1.00 97.12 87 CYS A N 1
ATOM 672 C CA . CYS A 1 87 ? 11.008 7.879 -11.104 1.00 97.12 87 CYS A CA 1
ATOM 673 C C . CYS A 1 87 ? 10.774 6.425 -11.537 1.00 97.12 87 CYS A C 1
ATOM 675 O O . CYS A 1 87 ? 10.737 6.141 -12.734 1.00 97.12 87 CYS A O 1
ATOM 677 N N . THR A 1 88 ? 10.627 5.488 -10.599 1.00 98.25 88 THR A N 1
ATOM 678 C CA . THR A 1 88 ? 10.767 4.051 -10.868 1.00 98.25 88 THR A CA 1
ATOM 679 C C . THR A 1 88 ? 9.888 3.165 -9.982 1.00 98.25 88 THR A C 1
ATOM 681 O O . THR A 1 88 ? 9.446 3.532 -8.891 1.00 98.25 88 THR A O 1
ATOM 684 N N . GLU A 1 89 ? 9.621 1.954 -10.465 1.00 98.62 89 GLU A N 1
ATOM 685 C CA . GLU A 1 89 ? 9.073 0.853 -9.688 1.00 98.62 89 GLU A CA 1
ATOM 686 C C . GLU A 1 89 ? 10.029 0.459 -8.547 1.00 98.62 89 GLU A C 1
ATOM 688 O O . GLU A 1 89 ? 11.252 0.379 -8.698 1.00 98.62 89 GLU A O 1
ATOM 693 N N . LEU A 1 90 ? 9.461 0.177 -7.380 1.00 98.81 90 LEU A N 1
ATOM 694 C CA . LEU A 1 90 ? 10.204 -0.039 -6.146 1.00 98.81 90 LEU A CA 1
ATOM 695 C C . LEU A 1 90 ? 10.252 -1.524 -5.790 1.00 98.81 90 LEU A C 1
ATOM 697 O O . LEU A 1 90 ? 9.243 -2.227 -5.852 1.00 98.81 90 LEU A O 1
ATOM 701 N N . SER A 1 91 ? 11.420 -1.991 -5.359 1.00 98.75 91 SER A N 1
ATOM 702 C CA . SER A 1 91 ? 11.572 -3.234 -4.590 1.00 98.75 91 SER A CA 1
ATOM 703 C C . SER A 1 91 ? 11.713 -2.969 -3.089 1.00 98.75 91 SER A C 1
ATOM 705 O O . SER A 1 91 ? 11.587 -3.891 -2.286 1.00 98.75 91 SER A O 1
ATOM 707 N N . SER A 1 92 ? 11.967 -1.716 -2.695 1.00 98.81 92 SER A N 1
ATOM 708 C CA . SER A 1 92 ? 12.149 -1.333 -1.297 1.00 98.81 92 SER A CA 1
ATOM 709 C C . SER A 1 92 ? 10.878 -1.557 -0.483 1.00 98.81 92 SER A C 1
ATOM 711 O O . SER A 1 92 ? 9.756 -1.470 -0.996 1.00 98.81 92 SER A O 1
ATOM 713 N N . ALA A 1 93 ? 11.069 -1.790 0.808 1.00 98.81 93 ALA A N 1
ATOM 714 C CA . ALA A 1 93 ? 9.997 -1.962 1.764 1.00 98.81 93 ALA A CA 1
ATOM 715 C C . ALA A 1 93 ? 10.349 -1.285 3.090 1.00 98.81 93 ALA A C 1
ATOM 717 O O . ALA A 1 93 ? 11.516 -1.128 3.450 1.00 98.81 93 ALA A O 1
ATOM 718 N N . GLU A 1 94 ? 9.322 -0.880 3.820 1.00 98.81 94 GLU A N 1
ATOM 719 C CA . GLU A 1 94 ? 9.440 -0.262 5.135 1.00 98.81 94 GLU A CA 1
ATOM 720 C C . GLU A 1 94 ? 8.261 -0.682 6.010 1.00 98.81 94 GLU A C 1
ATOM 722 O O . GLU A 1 94 ? 7.194 -1.044 5.510 1.00 98.81 94 GLU A O 1
ATOM 727 N N . ARG A 1 95 ? 8.455 -0.664 7.328 1.00 98.69 95 ARG A N 1
ATOM 728 C CA . ARG A 1 95 ? 7.422 -1.025 8.300 1.00 98.69 95 ARG A CA 1
ATOM 729 C C . ARG A 1 95 ? 7.215 0.070 9.332 1.00 98.69 95 ARG A C 1
ATOM 731 O O . ARG A 1 95 ? 8.181 0.667 9.798 1.00 98.69 95 ARG A O 1
ATOM 738 N N . TYR A 1 96 ? 5.968 0.288 9.716 1.00 98.88 96 TYR A N 1
ATOM 739 C CA . TYR A 1 96 ? 5.566 1.222 10.756 1.00 98.88 96 TYR A CA 1
ATOM 740 C C . TYR A 1 96 ? 5.284 0.492 12.063 1.00 98.88 96 TYR A C 1
ATOM 742 O O . TYR A 1 96 ? 4.436 -0.407 12.110 1.00 98.88 96 TYR A O 1
ATOM 750 N N . ASN A 1 97 ? 5.950 0.926 13.130 1.00 98.50 97 ASN A N 1
ATOM 751 C CA . ASN A 1 97 ? 5.674 0.475 14.485 1.00 98.50 97 ASN A CA 1
ATOM 752 C C . ASN A 1 97 ? 4.812 1.520 15.221 1.00 98.50 97 ASN A C 1
ATOM 754 O O . ASN A 1 97 ? 5.294 2.627 15.480 1.00 98.50 97 ASN A O 1
ATOM 758 N N . PRO A 1 98 ? 3.562 1.194 15.604 1.00 97.75 98 PRO A N 1
ATOM 759 C CA . PRO A 1 98 ? 2.688 2.136 16.303 1.00 97.75 98 PRO A CA 1
ATOM 760 C C . PRO A 1 98 ? 3.168 2.496 17.717 1.00 97.75 98 PRO A C 1
ATOM 762 O O . PRO A 1 98 ? 2.776 3.544 18.219 1.00 97.75 98 PRO A O 1
ATOM 765 N N . HIS A 1 99 ? 4.013 1.675 18.353 1.00 97.62 99 HIS A N 1
ATOM 766 C CA . HIS A 1 99 ? 4.525 1.941 19.704 1.00 97.62 99 HIS A CA 1
ATOM 767 C C . HIS A 1 99 ? 5.598 3.029 19.706 1.00 97.62 99 HIS A C 1
ATOM 769 O O . HIS A 1 99 ? 5.615 3.881 20.587 1.00 97.62 99 HIS A O 1
ATOM 775 N N . THR A 1 100 ? 6.487 3.010 18.711 1.00 98.19 100 THR A N 1
ATOM 776 C CA . THR A 1 100 ? 7.535 4.029 18.550 1.00 98.19 100 THR A CA 1
ATOM 777 C C . THR A 1 100 ? 7.092 5.175 17.650 1.00 98.19 100 THR A C 1
ATOM 779 O O . THR A 1 100 ? 7.771 6.194 17.584 1.00 98.19 100 THR A O 1
ATOM 782 N N . ASN A 1 101 ? 5.956 5.016 16.963 1.00 98.12 101 ASN A N 1
ATOM 783 C CA . ASN A 1 101 ? 5.441 5.947 15.970 1.00 98.12 101 ASN A CA 1
ATOM 784 C C . ASN A 1 101 ? 6.492 6.269 14.891 1.00 98.12 101 ASN A C 1
ATOM 786 O O . ASN A 1 101 ? 6.732 7.428 14.563 1.00 98.12 101 ASN A O 1
ATOM 790 N N . GLN A 1 102 ? 7.153 5.237 14.365 1.00 98.62 102 GLN A N 1
ATOM 791 C CA . GLN A 1 102 ? 8.239 5.385 13.394 1.00 98.62 102 GLN A CA 1
ATOM 792 C C . GLN A 1 102 ? 8.135 4.357 12.274 1.00 98.62 102 GLN A C 1
ATOM 794 O O . GLN A 1 102 ? 7.708 3.219 12.489 1.00 98.62 102 GLN A O 1
ATOM 799 N N . TRP A 1 103 ? 8.570 4.779 11.088 1.00 98.88 103 TRP A N 1
ATOM 800 C CA . TRP A 1 103 ? 8.874 3.895 9.972 1.00 98.88 103 TRP A CA 1
ATOM 801 C C . TRP A 1 103 ? 10.333 3.450 10.051 1.00 98.88 103 TRP A C 1
ATOM 803 O O . TRP A 1 103 ? 11.212 4.219 10.436 1.00 98.88 103 TRP A O 1
ATOM 813 N N . SER A 1 104 ? 10.598 2.205 9.683 1.00 98.44 104 SER A N 1
ATOM 814 C CA . SER A 1 104 ? 11.953 1.675 9.554 1.00 98.44 104 SER A CA 1
ATOM 815 C C . SER A 1 104 ? 12.067 0.870 8.264 1.00 98.44 104 SER A C 1
ATOM 817 O O . SER A 1 104 ? 11.137 0.119 7.946 1.00 98.44 104 SER A O 1
ATOM 819 N N . PRO A 1 105 ? 13.178 0.995 7.519 1.00 98.25 105 PRO A N 1
ATOM 820 C CA . PRO A 1 105 ? 13.390 0.187 6.330 1.00 98.25 105 PRO A CA 1
ATOM 821 C C . PRO A 1 105 ? 13.496 -1.292 6.708 1.00 98.25 105 PRO A C 1
ATOM 823 O O . PRO A 1 105 ? 13.967 -1.645 7.792 1.00 98.25 105 PRO A O 1
ATOM 826 N N . ILE A 1 106 ? 13.075 -2.153 5.791 1.00 97.62 106 ILE A N 1
ATOM 827 C CA . ILE A 1 106 ? 13.400 -3.578 5.815 1.00 97.62 106 ILE A CA 1
ATOM 828 C C . ILE A 1 106 ? 14.131 -3.935 4.523 1.00 97.62 106 ILE A C 1
ATOM 830 O O . ILE A 1 106 ? 14.246 -3.118 3.606 1.00 97.62 106 ILE A O 1
ATOM 834 N N . VAL A 1 107 ? 14.627 -5.165 4.449 1.00 98.38 107 VAL A N 1
ATOM 835 C CA . VAL A 1 107 ? 15.248 -5.689 3.232 1.00 98.38 107 VAL A CA 1
ATOM 836 C C . VAL A 1 107 ? 14.334 -5.520 2.005 1.00 98.38 107 VAL A C 1
ATOM 838 O O . VAL A 1 107 ? 13.114 -5.716 2.063 1.00 98.38 107 VAL A O 1
ATOM 841 N N . ALA A 1 108 ? 14.930 -5.136 0.878 1.00 98.62 108 ALA A N 1
ATOM 842 C CA . ALA A 1 108 ? 14.211 -5.014 -0.382 1.00 98.62 108 ALA A CA 1
ATOM 843 C C . ALA A 1 108 ? 13.827 -6.396 -0.935 1.00 98.62 108 ALA A C 1
ATOM 845 O O . ALA A 1 108 ? 14.531 -7.382 -0.720 1.00 98.62 108 ALA A O 1
ATOM 846 N N . MET A 1 109 ? 12.726 -6.447 -1.681 1.00 98.62 109 MET A N 1
ATOM 847 C CA . MET A 1 109 ? 12.368 -7.608 -2.494 1.00 98.62 109 MET A CA 1
ATOM 848 C C . MET A 1 109 ? 13.406 -7.858 -3.591 1.00 98.62 109 MET A C 1
ATOM 850 O O . MET A 1 109 ? 14.144 -6.959 -4.003 1.00 98.62 109 MET A O 1
ATOM 854 N N . THR A 1 110 ? 13.391 -9.072 -4.125 1.00 97.62 110 THR A N 1
ATOM 855 C CA . THR A 1 110 ? 14.202 -9.496 -5.271 1.00 97.62 110 THR A CA 1
ATOM 856 C C . THR A 1 110 ? 13.812 -8.730 -6.532 1.00 97.62 110 THR A C 1
ATOM 858 O O . THR A 1 110 ? 14.668 -8.331 -7.318 1.00 97.62 110 THR A O 1
ATOM 861 N N . SER A 1 111 ? 12.509 -8.516 -6.743 1.00 97.50 111 SER A N 1
ATOM 862 C CA . SER A 1 111 ? 11.980 -7.794 -7.902 1.00 97.50 111 SER A CA 1
ATOM 863 C C . SER A 1 111 ? 11.354 -6.462 -7.500 1.00 97.50 111 SER A C 1
ATOM 865 O O . SER A 1 111 ? 10.781 -6.316 -6.419 1.00 97.50 111 SER A O 1
ATOM 867 N N . ARG A 1 112 ? 11.413 -5.479 -8.402 1.00 98.69 112 ARG A N 1
ATOM 868 C CA . ARG A 1 112 ? 10.595 -4.262 -8.305 1.00 98.69 112 ARG A CA 1
ATOM 869 C C . ARG A 1 112 ? 9.139 -4.632 -8.566 1.00 98.69 112 ARG A C 1
ATOM 871 O O . ARG A 1 112 ? 8.868 -5.422 -9.466 1.00 98.69 112 ARG A O 1
ATOM 878 N N . ARG A 1 113 ? 8.202 -4.103 -7.777 1.00 98.62 113 ARG A N 1
ATOM 879 C CA . ARG A 1 113 ? 6.778 -4.449 -7.898 1.00 98.62 113 ARG A CA 1
ATOM 880 C C . ARG A 1 113 ? 5.885 -3.232 -7.662 1.00 98.62 113 ARG A C 1
ATOM 882 O O . ARG A 1 113 ? 5.498 -2.944 -6.531 1.00 98.62 113 ARG A O 1
ATOM 889 N N . SER A 1 114 ? 5.507 -2.540 -8.733 1.00 98.38 114 SER A N 1
ATOM 890 C CA . SER A 1 114 ? 4.367 -1.612 -8.714 1.00 98.38 114 SER A CA 1
ATOM 891 C C . SER A 1 114 ? 3.056 -2.374 -8.914 1.00 98.38 114 SER A C 1
ATOM 893 O O . SER A 1 114 ? 3.028 -3.371 -9.632 1.00 98.38 114 SER A O 1
ATOM 895 N N . GLY A 1 115 ? 1.978 -1.943 -8.255 1.00 97.88 115 GLY A N 1
ATOM 896 C CA . GLY A 1 115 ? 0.673 -2.616 -8.233 1.00 97.88 115 GLY A CA 1
ATOM 897 C C . GLY A 1 115 ? 0.730 -4.024 -7.642 1.00 97.88 115 GLY A C 1
ATOM 898 O O . GLY A 1 115 ? 0.065 -4.929 -8.151 1.00 97.88 115 GLY A O 1
ATOM 899 N N . VAL A 1 116 ? 1.567 -4.201 -6.618 1.00 98.38 116 VAL A N 1
ATOM 900 C CA . VAL A 1 116 ? 1.778 -5.463 -5.903 1.00 98.38 116 VAL A CA 1
ATOM 901 C C . VAL A 1 116 ? 0.643 -5.735 -4.917 1.00 98.38 116 VAL A C 1
ATOM 903 O O . VAL A 1 116 ? 0.226 -4.844 -4.178 1.00 98.38 116 VAL A O 1
ATOM 906 N N . GLY A 1 117 ? 0.157 -6.976 -4.880 1.00 98.38 117 GLY A N 1
ATOM 907 C CA . GLY A 1 117 ? -0.729 -7.440 -3.814 1.00 98.38 117 GLY A CA 1
ATOM 908 C C . GLY A 1 117 ? 0.092 -7.882 -2.605 1.00 98.38 117 GLY A C 1
ATOM 909 O O . GLY A 1 117 ? 1.034 -8.652 -2.772 1.00 98.38 117 GLY A O 1
ATOM 910 N N . LEU A 1 118 ? -0.251 -7.419 -1.402 1.00 98.38 118 LEU A N 1
ATOM 911 C CA . LEU A 1 118 ? 0.434 -7.809 -0.167 1.00 98.38 118 LEU A CA 1
ATOM 912 C C . LEU A 1 118 ? -0.571 -8.402 0.823 1.00 98.38 118 LEU A C 1
ATOM 914 O O . LEU A 1 118 ? -1.589 -7.776 1.112 1.00 98.38 118 LEU A O 1
ATOM 918 N N . ALA A 1 119 ? -0.302 -9.604 1.328 1.00 98.00 119 ALA A N 1
ATOM 919 C CA . ALA A 1 119 ? -1.199 -10.294 2.252 1.00 98.00 119 ALA A CA 1
ATOM 920 C C . ALA A 1 119 ? -0.435 -11.204 3.214 1.00 98.00 119 ALA A C 1
ATOM 922 O O . ALA A 1 119 ? 0.642 -11.697 2.889 1.00 98.00 119 ALA A O 1
ATOM 923 N N . VAL A 1 120 ? -1.022 -11.458 4.385 1.00 98.19 120 VAL A N 1
ATOM 924 C CA . VAL A 1 120 ? -0.507 -12.450 5.336 1.00 98.19 120 VAL A CA 1
ATOM 925 C C . VAL A 1 120 ? -1.328 -13.729 5.226 1.00 98.19 120 VAL A C 1
ATOM 927 O O . VAL A 1 120 ? -2.536 -13.707 5.455 1.00 98.19 120 VAL A O 1
ATOM 930 N N . VAL A 1 121 ? -0.676 -14.842 4.894 1.00 96.50 121 VAL A N 1
ATOM 931 C CA . VAL A 1 121 ? -1.296 -16.169 4.765 1.00 96.50 121 VAL A CA 1
ATOM 932 C C . VAL A 1 121 ? -0.541 -17.134 5.667 1.00 96.50 121 VAL A C 1
ATOM 934 O O . VAL A 1 121 ? 0.680 -17.218 5.586 1.00 96.50 121 VAL A O 1
ATOM 937 N N . ASN A 1 122 ? -1.254 -17.835 6.553 1.00 94.56 122 ASN A N 1
ATOM 938 C CA . ASN A 1 122 ? -0.667 -18.775 7.520 1.00 94.56 122 ASN A CA 1
ATOM 939 C C . ASN A 1 122 ? 0.533 -18.194 8.292 1.00 94.56 122 ASN A C 1
ATOM 941 O O . ASN A 1 122 ? 1.541 -18.863 8.490 1.00 94.56 122 ASN A O 1
ATOM 945 N N . GLY A 1 123 ? 0.430 -16.925 8.703 1.00 95.81 123 GLY A N 1
ATOM 946 C CA . GLY A 1 123 ? 1.480 -16.250 9.468 1.00 95.81 123 GLY A CA 1
ATOM 947 C C . GLY A 1 123 ? 2.708 -15.832 8.656 1.00 95.81 123 GLY A C 1
ATOM 948 O O . GLY A 1 123 ? 3.693 -15.429 9.255 1.00 95.81 123 GLY A O 1
ATOM 949 N N . MET A 1 124 ? 2.665 -15.884 7.324 1.00 97.44 124 MET A N 1
ATOM 950 C CA . MET A 1 124 ? 3.749 -15.423 6.451 1.00 97.44 124 MET A CA 1
ATOM 951 C C . MET A 1 124 ? 3.283 -14.271 5.562 1.00 97.44 124 MET A C 1
ATOM 953 O O . MET A 1 124 ? 2.143 -14.266 5.098 1.00 97.44 124 MET A O 1
ATOM 957 N N . LEU A 1 125 ? 4.159 -13.298 5.309 1.00 98.50 125 LEU A N 1
ATOM 958 C CA . LEU A 1 125 ? 3.865 -12.122 4.488 1.00 98.50 125 LEU A CA 1
ATOM 959 C C . LEU A 1 125 ? 4.254 -12.372 3.023 1.00 98.50 125 LEU A C 1
ATOM 961 O O . LEU A 1 125 ? 5.425 -12.586 2.722 1.00 98.50 125 LEU A O 1
ATOM 965 N N . TYR A 1 126 ? 3.280 -12.300 2.118 1.00 98.44 126 TYR A N 1
ATOM 966 C CA . TYR A 1 126 ? 3.439 -12.573 0.689 1.00 98.44 126 TYR A CA 1
ATOM 967 C C . TYR A 1 126 ? 3.254 -11.320 -0.163 1.00 98.44 126 TYR A C 1
ATOM 969 O O . TYR A 1 126 ? 2.240 -10.633 -0.035 1.00 98.44 126 TYR A O 1
ATOM 977 N N . ALA A 1 127 ? 4.186 -11.090 -1.087 1.00 98.44 127 ALA A N 1
ATOM 978 C CA . ALA A 1 127 ? 4.116 -10.104 -2.159 1.00 98.44 127 ALA A CA 1
ATOM 979 C C . ALA A 1 127 ? 3.824 -10.800 -3.499 1.00 98.44 127 ALA A C 1
ATOM 981 O O . ALA A 1 127 ? 4.585 -11.651 -3.958 1.00 98.44 127 ALA A O 1
ATOM 982 N N . VAL A 1 128 ? 2.712 -10.441 -4.136 1.00 98.38 128 VAL A N 1
ATOM 983 C CA . VAL A 1 128 ? 2.120 -11.177 -5.260 1.00 98.38 128 VAL A CA 1
ATOM 984 C C . VAL A 1 128 ? 2.050 -10.292 -6.503 1.00 98.38 128 VAL A C 1
ATOM 986 O O . VAL A 1 128 ? 1.410 -9.239 -6.494 1.00 98.38 128 VAL A O 1
ATOM 989 N N . GLY A 1 129 ? 2.665 -10.748 -7.600 1.00 98.00 129 GLY A N 1
ATOM 990 C CA . GLY A 1 129 ? 2.568 -10.094 -8.908 1.00 98.00 129 GLY A CA 1
ATOM 991 C C . GLY A 1 129 ? 3.194 -8.696 -8.948 1.00 98.00 129 GLY A C 1
ATOM 992 O O . GLY A 1 129 ? 4.221 -8.448 -8.314 1.00 98.00 129 GLY A O 1
ATOM 993 N N . GLY A 1 130 ? 2.588 -7.803 -9.728 1.00 98.12 130 GLY A N 1
ATOM 994 C CA . GLY A 1 130 ? 3.042 -6.432 -9.957 1.00 98.12 130 GLY A CA 1
ATOM 995 C C . GLY A 1 130 ? 3.710 -6.230 -11.320 1.00 98.12 130 GLY A C 1
ATOM 996 O O . GLY A 1 130 ? 3.634 -7.078 -12.207 1.00 98.12 130 GLY A O 1
ATOM 997 N N . PHE A 1 131 ? 4.351 -5.081 -11.494 1.00 98.44 131 PHE A N 1
ATOM 998 C CA . PHE A 1 131 ? 5.126 -4.700 -12.675 1.00 98.44 131 PHE A CA 1
ATOM 999 C C . PHE A 1 131 ? 6.498 -4.187 -12.235 1.00 98.44 131 PHE A C 1
ATOM 1001 O O . PHE A 1 131 ? 6.573 -3.404 -11.285 1.00 98.44 131 PHE A O 1
ATOM 1008 N N . ASP A 1 132 ? 7.559 -4.634 -12.907 1.00 98.06 132 ASP A N 1
ATOM 1009 C CA . ASP A 1 132 ? 8.953 -4.322 -12.548 1.00 98.06 132 ASP A CA 1
ATOM 1010 C C . ASP A 1 132 ? 9.573 -3.164 -13.352 1.00 98.06 132 ASP A C 1
ATOM 1012 O O . ASP A 1 132 ? 10.753 -2.862 -13.176 1.00 98.06 132 ASP A O 1
ATOM 1016 N N . GLY A 1 133 ? 8.786 -2.523 -14.222 1.00 97.44 133 GLY A N 1
ATOM 1017 C CA . GLY A 1 133 ? 9.243 -1.498 -15.167 1.00 97.44 133 GLY A CA 1
ATOM 1018 C C . GLY A 1 133 ? 9.358 -2.012 -16.604 1.00 97.44 133 GLY A C 1
ATOM 1019 O O . GLY A 1 133 ? 9.280 -1.226 -17.544 1.00 97.44 133 GLY A O 1
ATOM 1020 N N . THR A 1 134 ? 9.469 -3.330 -16.789 1.00 97.56 134 THR A N 1
ATOM 1021 C CA . THR A 1 134 ? 9.572 -3.982 -18.107 1.00 97.56 134 THR A CA 1
ATOM 1022 C C . THR A 1 134 ? 8.465 -5.011 -18.318 1.00 97.56 134 THR A C 1
ATOM 1024 O O . THR A 1 134 ? 7.894 -5.130 -19.399 1.00 97.56 134 THR A O 1
ATOM 1027 N N . THR A 1 135 ? 8.140 -5.765 -17.275 1.00 97.12 135 THR A N 1
ATOM 1028 C CA . THR A 1 135 ? 7.421 -7.023 -17.365 1.00 97.12 135 THR A CA 1
ATOM 1029 C C . THR A 1 135 ? 6.343 -7.120 -16.290 1.00 97.12 135 THR A C 1
ATOM 1031 O O . THR A 1 135 ? 6.577 -6.885 -15.105 1.00 97.12 135 THR A O 1
ATOM 1034 N N . TYR A 1 136 ? 5.136 -7.538 -16.686 1.00 97.81 136 TYR A N 1
ATOM 1035 C CA . TYR A 1 136 ? 4.108 -7.938 -15.724 1.00 97.81 136 TYR A CA 1
ATOM 1036 C C . TYR A 1 136 ? 4.511 -9.244 -15.040 1.00 97.81 136 TYR A C 1
ATOM 1038 O O . TYR A 1 136 ? 4.792 -10.250 -15.703 1.00 97.81 136 TYR A O 1
ATOM 1046 N N . LEU A 1 137 ? 4.503 -9.245 -13.714 1.00 97.62 137 LEU A N 1
ATOM 1047 C CA . LEU A 1 137 ? 4.974 -10.347 -12.898 1.00 97.62 137 LEU A CA 1
ATOM 1048 C C . LEU A 1 137 ? 3.844 -11.330 -12.597 1.00 97.62 137 LEU A C 1
ATOM 1050 O O . LEU A 1 137 ? 2.702 -10.968 -12.307 1.00 97.62 137 LEU A O 1
ATOM 1054 N N . LYS A 1 138 ? 4.202 -12.612 -12.636 1.00 97.19 138 LYS A N 1
ATOM 1055 C CA . LYS A 1 138 ? 3.413 -13.704 -12.056 1.00 97.19 138 LYS A CA 1
ATOM 1056 C C . LYS A 1 138 ? 4.063 -14.293 -10.806 1.00 97.19 138 LYS A C 1
ATOM 1058 O O . LYS A 1 138 ? 3.442 -15.112 -10.144 1.00 97.19 138 LYS A O 1
ATOM 1063 N N . THR A 1 139 ? 5.303 -13.910 -10.505 1.00 97.94 139 THR A N 1
ATOM 1064 C CA . THR A 1 139 ? 6.073 -14.438 -9.375 1.00 97.94 139 THR A CA 1
ATOM 1065 C C . THR A 1 139 ? 5.525 -13.940 -8.046 1.00 97.94 139 THR A C 1
ATOM 1067 O O . THR A 1 139 ? 4.935 -12.856 -7.970 1.00 97.94 139 THR A O 1
ATOM 1070 N N . ILE A 1 140 ? 5.747 -14.735 -7.007 1.00 98.19 140 ILE A N 1
ATOM 1071 C CA . ILE A 1 140 ? 5.376 -14.436 -5.628 1.00 98.19 140 ILE A CA 1
ATOM 1072 C C . ILE A 1 140 ? 6.641 -14.493 -4.773 1.00 98.19 140 ILE A C 1
ATOM 1074 O O . ILE A 1 140 ? 7.466 -15.391 -4.951 1.00 98.19 140 ILE A O 1
ATOM 1078 N N . GLU A 1 141 ? 6.784 -13.540 -3.859 1.00 98.50 141 GLU A N 1
ATOM 1079 C CA . GLU A 1 141 ? 7.835 -13.533 -2.844 1.00 98.50 141 GLU A CA 1
ATOM 1080 C C . GLU A 1 141 ? 7.228 -13.634 -1.446 1.00 98.50 141 GLU A C 1
ATOM 1082 O O . GLU A 1 141 ? 6.187 -13.039 -1.176 1.00 98.50 141 GLU A O 1
ATOM 1087 N N . VAL A 1 142 ? 7.884 -14.374 -0.556 1.00 98.31 142 VAL A N 1
ATOM 1088 C CA . VAL A 1 142 ? 7.536 -14.478 0.864 1.00 98.31 142 VAL A CA 1
ATOM 1089 C C . VAL A 1 142 ? 8.650 -13.873 1.709 1.00 98.31 142 VAL A C 1
ATOM 1091 O O . VAL A 1 142 ? 9.829 -14.113 1.442 1.00 98.31 142 VAL A O 1
ATOM 1094 N N . TYR A 1 143 ? 8.279 -13.067 2.699 1.00 98.50 143 TYR A N 1
ATOM 1095 C CA . TYR A 1 143 ? 9.217 -12.440 3.624 1.00 98.50 143 TYR A CA 1
ATOM 1096 C C . TYR A 1 143 ? 9.484 -13.348 4.825 1.00 98.50 143 TYR A C 1
ATOM 1098 O O . TYR A 1 143 ? 8.550 -13.753 5.522 1.00 98.50 143 TYR A O 1
ATOM 1106 N N . ASP A 1 144 ? 10.759 -13.623 5.080 1.00 95.31 144 ASP A N 1
ATOM 1107 C CA . ASP A 1 144 ? 11.244 -14.325 6.264 1.00 95.31 144 ASP A CA 1
ATOM 1108 C C . ASP A 1 144 ? 11.774 -13.281 7.270 1.00 95.31 144 ASP A C 1
ATOM 1110 O O . ASP A 1 144 ? 12.790 -12.624 7.014 1.00 95.31 144 ASP A O 1
ATOM 1114 N N . PRO A 1 145 ? 11.079 -13.068 8.403 1.00 92.44 145 PRO A N 1
ATOM 1115 C CA . PRO A 1 145 ? 11.467 -12.056 9.378 1.00 92.44 145 PRO A CA 1
ATOM 1116 C C . PRO A 1 145 ? 12.690 -12.444 10.214 1.00 92.44 145 PRO A C 1
ATOM 1118 O O . PRO A 1 145 ? 13.311 -11.543 10.773 1.00 92.44 145 PRO A O 1
ATOM 1121 N N . GLU A 1 146 ? 13.017 -13.735 10.336 1.00 92.38 146 GLU A N 1
ATOM 1122 C CA . GLU A 1 146 ? 14.146 -14.209 11.147 1.00 92.38 146 GLU A CA 1
ATOM 1123 C C . GLU A 1 146 ? 15.464 -13.955 10.423 1.00 92.38 146 GLU A C 1
ATOM 1125 O O . GLU A 1 146 ? 16.444 -13.514 11.019 1.00 92.38 146 GLU A O 1
ATOM 1130 N N . GLN A 1 147 ? 15.463 -14.180 9.112 1.00 93.00 147 GLN A N 1
ATOM 1131 C CA . GLN A 1 147 ? 16.620 -13.954 8.251 1.00 93.00 147 GLN A CA 1
ATOM 1132 C C . GLN A 1 147 ? 16.622 -12.566 7.595 1.00 93.00 147 GLN A C 1
ATOM 1134 O O . GLN A 1 147 ? 17.626 -12.178 7.000 1.00 93.00 147 GLN A O 1
ATOM 1139 N N . ASN A 1 148 ? 15.525 -11.809 7.724 1.00 93.19 148 ASN A N 1
ATOM 1140 C CA . ASN A 1 148 ? 15.325 -10.508 7.088 1.00 93.19 148 ASN A CA 1
ATOM 1141 C C . ASN A 1 148 ? 15.668 -10.562 5.591 1.00 93.19 148 ASN A C 1
ATOM 1143 O O . ASN A 1 148 ? 16.519 -9.816 5.100 1.00 93.19 148 ASN A O 1
ATOM 1147 N N . HIS A 1 149 ? 14.978 -11.433 4.853 1.00 96.25 149 HIS A N 1
ATOM 1148 C CA . HIS A 1 149 ? 15.063 -11.518 3.392 1.00 96.25 149 HIS A CA 1
ATOM 1149 C C . HIS A 1 149 ? 13.739 -11.951 2.758 1.00 96.25 149 HIS A C 1
ATOM 1151 O O . HIS A 1 149 ? 12.821 -12.446 3.413 1.00 96.25 149 HIS A O 1
ATOM 1157 N N . TRP A 1 150 ? 13.652 -11.755 1.446 1.00 98.25 150 TRP A N 1
ATOM 1158 C CA . TRP A 1 150 ? 12.559 -12.261 0.623 1.00 98.25 150 TRP A CA 1
ATOM 1159 C C . TRP A 1 150 ? 13.012 -13.500 -0.143 1.00 98.25 150 TRP A C 1
ATOM 1161 O O . TRP A 1 150 ? 14.142 -13.567 -0.627 1.00 98.25 150 TRP A O 1
ATOM 1171 N N . ARG A 1 151 ? 12.116 -14.478 -0.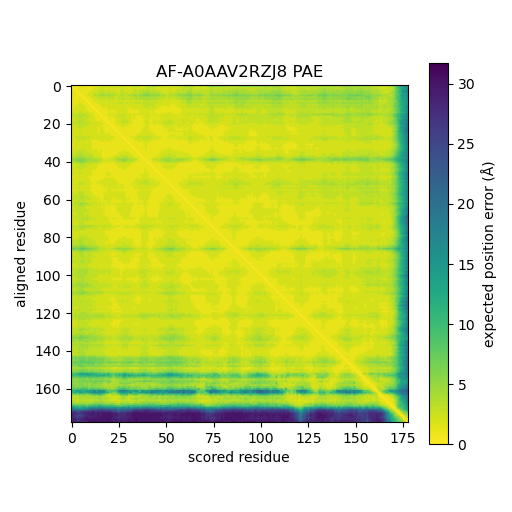282 1.00 97.19 151 ARG A N 1
ATOM 1172 C CA . ARG A 1 151 ? 12.333 -15.679 -1.098 1.00 97.19 151 ARG A CA 1
ATOM 1173 C C . ARG A 1 151 ? 11.244 -15.797 -2.152 1.00 97.19 151 ARG A C 1
ATOM 1175 O O . ARG A 1 151 ? 10.064 -15.676 -1.830 1.00 97.19 151 ARG A O 1
ATOM 1182 N N . LEU A 1 152 ? 11.615 -16.098 -3.395 1.00 95.88 152 LEU A N 1
ATOM 1183 C CA . LEU A 1 152 ? 10.647 -16.500 -4.418 1.00 95.88 152 LEU A CA 1
ATOM 1184 C C . LEU A 1 152 ? 10.009 -17.836 -4.013 1.00 95.88 152 LEU A C 1
ATOM 1186 O O . LEU A 1 152 ? 10.721 -18.797 -3.739 1.00 95.88 152 LEU A O 1
ATOM 1190 N N . CYS A 1 153 ? 8.678 -17.902 -3.976 1.00 93.19 153 CYS A N 1
ATOM 1191 C CA . CYS A 1 153 ? 7.945 -19.080 -3.489 1.00 93.19 153 CYS A CA 1
ATOM 1192 C C . CYS A 1 153 ? 6.956 -19.668 -4.508 1.00 93.19 153 CYS A C 1
ATOM 1194 O O . CYS A 1 153 ? 6.146 -20.524 -4.166 1.00 93.19 153 CYS A O 1
ATOM 1196 N N . GLY A 1 154 ? 7.028 -19.227 -5.766 1.00 90.69 154 GLY A N 1
ATOM 1197 C CA . GLY A 1 154 ? 6.229 -19.764 -6.866 1.00 90.69 154 GLY A 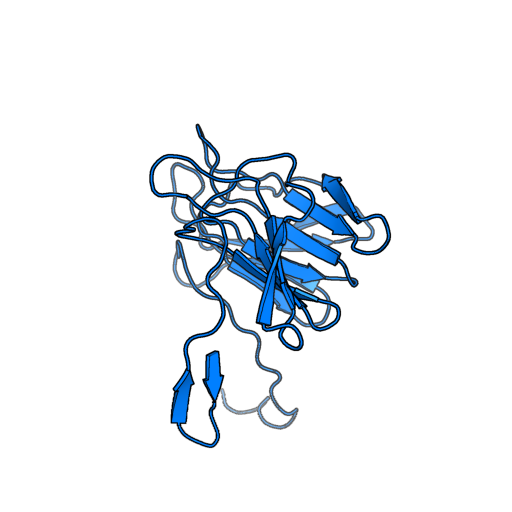CA 1
ATOM 1198 C C . GLY A 1 154 ? 5.692 -18.683 -7.797 1.00 90.69 154 GLY A C 1
ATOM 1199 O O . GLY A 1 154 ? 6.169 -17.542 -7.815 1.00 90.69 154 GLY A O 1
ATOM 1200 N N . SER A 1 155 ? 4.687 -19.047 -8.594 1.00 93.69 155 SER A N 1
ATOM 1201 C CA . SER A 1 155 ? 4.026 -18.120 -9.509 1.00 93.69 155 SER A CA 1
ATOM 1202 C C . SER A 1 155 ? 2.544 -18.410 -9.695 1.00 93.69 155 SER A C 1
ATOM 1204 O O . SER A 1 155 ? 2.130 -19.563 -9.714 1.00 93.69 155 SER A O 1
ATOM 1206 N N . MET A 1 156 ? 1.769 -17.357 -9.935 1.00 94.81 156 MET A N 1
ATOM 1207 C CA . MET A 1 156 ? 0.407 -17.447 -10.454 1.00 94.81 156 MET A CA 1
ATOM 1208 C C . MET A 1 156 ? 0.396 -18.000 -11.889 1.00 94.81 156 MET A C 1
ATOM 1210 O O . MET A 1 156 ? 1.349 -17.808 -12.647 1.00 94.81 156 MET A O 1
ATOM 1214 N N . ASN A 1 157 ? -0.730 -18.580 -12.312 1.00 94.75 157 ASN A N 1
ATOM 1215 C CA . ASN A 1 157 ? -0.926 -19.033 -13.699 1.00 94.75 157 ASN A CA 1
ATOM 1216 C C . ASN A 1 157 ? -0.894 -17.879 -14.717 1.00 94.75 157 ASN A C 1
ATOM 1218 O O . ASN A 1 157 ? -0.510 -18.070 -15.868 1.00 94.75 157 ASN A O 1
ATOM 1222 N N . TYR A 1 158 ? -1.243 -16.666 -14.281 1.00 93.75 158 TYR A N 1
ATOM 1223 C CA . TYR A 1 158 ? -1.279 -15.467 -15.113 1.00 93.75 158 TYR A CA 1
ATOM 1224 C C . TYR A 1 158 ? -0.492 -14.330 -14.469 1.00 93.75 158 TYR A C 1
ATOM 1226 O O . TYR A 1 158 ? -0.445 -14.194 -13.246 1.00 93.75 158 TYR A O 1
ATOM 1234 N N . ARG A 1 159 ? 0.101 -13.481 -15.309 1.00 93.81 159 ARG A N 1
ATOM 1235 C CA . ARG A 1 159 ? 0.727 -12.226 -14.878 1.00 93.81 159 ARG A CA 1
ATOM 1236 C C . ARG A 1 159 ? -0.370 -11.250 -14.461 1.00 93.81 159 ARG A C 1
ATOM 1238 O O . ARG A 1 159 ? -1.390 -11.165 -15.142 1.00 93.81 159 ARG A O 1
ATOM 1245 N N . ARG A 1 160 ? -0.181 -10.522 -13.358 1.00 91.00 160 ARG A N 1
ATOM 1246 C CA . ARG A 1 160 ? -1.176 -9.554 -12.865 1.00 91.00 160 ARG A CA 1
ATOM 1247 C C . ARG A 1 160 ? -0.498 -8.298 -12.322 1.00 91.00 160 ARG A C 1
ATOM 1249 O O . ARG A 1 160 ? 0.381 -8.401 -11.472 1.00 91.00 160 ARG A O 1
ATOM 1256 N N . LEU A 1 161 ? -0.961 -7.134 -12.779 1.00 86.25 161 LEU A N 1
ATOM 1257 C CA . LEU A 1 161 ? -0.668 -5.814 -12.210 1.00 86.25 161 LEU A CA 1
ATOM 1258 C C . LEU A 1 161 ? -1.944 -5.251 -11.581 1.00 86.25 161 LEU A C 1
ATOM 1260 O O . LEU A 1 161 ? -2.999 -5.305 -12.207 1.00 86.25 161 LEU A O 1
ATOM 1264 N N . GLY A 1 162 ? -1.845 -4.688 -10.375 1.00 71.31 162 GLY A N 1
ATOM 1265 C CA . GLY A 1 162 ? -2.974 -4.013 -9.729 1.00 71.31 162 GLY A CA 1
ATOM 1266 C C . GLY A 1 162 ? -4.083 -4.967 -9.279 1.00 71.31 162 GLY A C 1
ATOM 1267 O O . GLY A 1 162 ? -5.235 -4.558 -9.161 1.00 71.31 162 GLY A O 1
ATOM 1268 N N . GLY A 1 163 ? -3.753 -6.243 -9.053 1.00 77.75 163 GLY A N 1
ATOM 1269 C CA . GLY A 1 163 ? -4.696 -7.222 -8.520 1.00 77.75 163 GLY A CA 1
ATOM 1270 C C . GLY A 1 163 ? -4.990 -6.974 -7.039 1.00 77.75 163 GLY A C 1
ATOM 1271 O O . GLY A 1 163 ? -4.078 -6.709 -6.260 1.00 77.75 163 GLY A O 1
ATOM 1272 N N . GLY A 1 164 ? -6.259 -7.094 -6.645 1.00 88.75 164 GLY A N 1
ATOM 1273 C CA . GLY A 1 164 ? -6.638 -7.196 -5.236 1.00 88.75 164 GLY A CA 1
ATOM 1274 C C . GLY A 1 164 ? -6.330 -8.593 -4.700 1.00 88.75 164 GLY A C 1
ATOM 1275 O O . GLY A 1 164 ? -6.587 -9.586 -5.381 1.00 88.75 164 GLY A O 1
ATOM 1276 N N . VAL A 1 165 ? -5.791 -8.674 -3.485 1.00 93.19 165 VAL A N 1
ATOM 1277 C CA . VAL A 1 165 ? -5.588 -9.937 -2.763 1.00 93.19 165 VAL A CA 1
ATOM 1278 C C . VAL A 1 165 ? -6.504 -9.983 -1.545 1.00 93.19 165 VAL A C 1
ATOM 1280 O O . VAL A 1 165 ? -6.714 -8.973 -0.876 1.00 93.19 165 VAL A O 1
ATOM 1283 N N . GLY A 1 166 ? -7.058 -11.159 -1.268 1.00 93.81 166 GLY A N 1
ATOM 1284 C CA . GLY A 1 166 ? -7.889 -11.432 -0.102 1.00 93.81 166 GLY A CA 1
ATOM 1285 C C . GLY A 1 166 ? -7.560 -12.815 0.442 1.00 93.81 166 GLY A C 1
ATOM 1286 O O . GLY A 1 166 ? -7.223 -13.716 -0.325 1.00 93.81 166 GLY A O 1
ATOM 1287 N N . VAL A 1 167 ? -7.624 -12.972 1.761 1.00 94.12 167 VAL A N 1
ATOM 1288 C CA . VAL A 1 167 ? -7.301 -14.230 2.443 1.00 94.12 167 VAL A CA 1
ATOM 1289 C C . VAL A 1 167 ? -8.568 -14.765 3.087 1.00 94.12 167 VAL A C 1
ATOM 1291 O O . VAL A 1 167 ? -9.230 -14.054 3.841 1.00 94.12 167 VAL A O 1
ATOM 1294 N N . VAL A 1 168 ? -8.901 -16.017 2.785 1.00 94.44 168 VAL A N 1
ATOM 1295 C CA . VAL A 1 168 ? -10.069 -16.714 3.328 1.00 94.44 168 VAL A CA 1
ATOM 1296 C C . VAL A 1 168 ? -9.576 -17.915 4.123 1.00 94.44 168 VAL A C 1
ATOM 1298 O O . VAL A 1 168 ? -8.764 -18.696 3.632 1.00 94.44 168 VAL A O 1
ATOM 1301 N N . LYS A 1 169 ? -10.063 -18.067 5.356 1.00 91.62 169 LYS A N 1
ATOM 1302 C CA . LYS A 1 169 ? -9.830 -19.274 6.151 1.00 91.62 169 LYS A CA 1
ATOM 1303 C C . LYS A 1 169 ? -10.908 -20.294 5.798 1.00 91.62 169 LYS A C 1
ATOM 1305 O O . LYS A 1 169 ? -12.065 -20.101 6.161 1.00 91.62 169 LYS A O 1
ATOM 1310 N N . LEU A 1 170 ? -10.526 -21.354 5.092 1.00 86.12 170 LEU A N 1
ATOM 1311 C CA . LEU A 1 170 ? -11.436 -22.451 4.771 1.00 86.12 170 LEU A CA 1
ATOM 1312 C C . LEU A 1 170 ? -11.564 -23.409 5.971 1.00 86.12 170 LEU A C 1
ATOM 1314 O O . LEU A 1 170 ? -10.570 -23.646 6.669 1.00 86.12 170 LEU A O 1
ATOM 1318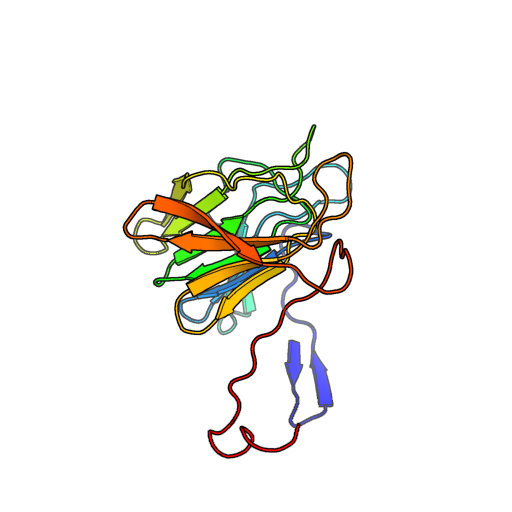 N N . PRO A 1 171 ? -12.764 -23.947 6.249 1.00 83.88 171 PRO A N 1
ATOM 1319 C CA . PRO A 1 171 ? -12.935 -25.007 7.234 1.00 83.88 171 PRO A CA 1
ATOM 1320 C C . PRO A 1 171 ? -12.213 -26.286 6.778 1.00 83.88 171 PRO A C 1
ATOM 1322 O O . PRO A 1 171 ? -12.123 -26.575 5.589 1.00 83.88 171 PRO A O 1
ATOM 1325 N N . HIS A 1 172 ? -11.701 -27.071 7.729 1.00 64.62 172 HIS A N 1
ATOM 1326 C CA . HIS A 1 172 ? -10.845 -28.244 7.481 1.00 64.62 172 HIS A CA 1
ATOM 1327 C C . HIS A 1 172 ? -11.491 -29.412 6.697 1.00 64.62 172 HIS A C 1
ATOM 1329 O O . HIS A 1 172 ? -10.814 -30.406 6.464 1.00 64.62 172 HIS A O 1
ATOM 1335 N N . ASN A 1 173 ? -12.746 -29.304 6.247 1.00 55.44 173 ASN A N 1
ATOM 1336 C CA . ASN A 1 173 ? -13.483 -30.405 5.610 1.00 55.44 173 ASN A CA 1
ATOM 1337 C C . ASN A 1 173 ? -13.584 -30.349 4.076 1.00 55.44 173 ASN A C 1
ATOM 1339 O O . ASN A 1 173 ? -14.262 -31.190 3.497 1.00 55.44 173 ASN A O 1
ATOM 1343 N N . GLU A 1 174 ? -12.894 -29.433 3.394 1.00 50.00 174 GLU A N 1
ATOM 1344 C CA . GLU A 1 174 ? -12.891 -29.376 1.918 1.00 50.00 174 GLU A CA 1
ATOM 1345 C C . GLU A 1 174 ? -11.507 -29.661 1.309 1.00 50.00 174 GLU A C 1
ATOM 1347 O O . GLU A 1 174 ? -11.104 -29.058 0.320 1.00 50.00 174 GLU A O 1
ATOM 1352 N N . ALA A 1 175 ? -10.747 -30.591 1.898 1.00 46.09 175 ALA A N 1
ATOM 1353 C CA . ALA A 1 175 ? -9.468 -31.045 1.336 1.00 46.09 175 ALA A CA 1
ATOM 1354 C C . ALA A 1 175 ? -9.602 -32.203 0.320 1.00 46.09 175 ALA A C 1
ATOM 1356 O O . ALA A 1 175 ? -8.595 -32.673 -0.203 1.00 46.09 175 ALA A O 1
ATOM 1357 N N . HIS A 1 176 ? -10.821 -32.664 0.016 1.00 46.59 176 HIS A N 1
ATOM 1358 C CA . HIS A 1 176 ? -11.053 -33.829 -0.847 1.00 46.59 176 HIS A CA 1
ATOM 1359 C C . HIS A 1 176 ? -12.173 -33.608 -1.864 1.00 46.59 176 HIS A C 1
ATOM 1361 O O . HIS A 1 176 ? -13.136 -34.363 -1.889 1.00 46.59 176 HIS A O 1
ATOM 1367 N N . LEU A 1 177 ? -12.062 -32.583 -2.706 1.00 43.06 177 LEU A N 1
ATOM 1368 C CA . LEU A 1 177 ? -12.842 -32.507 -3.946 1.00 43.06 177 LEU A CA 1
ATOM 1369 C C . LEU A 1 177 ? -12.018 -31.829 -5.045 1.00 43.06 177 LEU A C 1
ATOM 1371 O O . LEU A 1 177 ? -12.382 -30.748 -5.488 1.00 43.06 177 LEU A O 1
ATOM 1375 N N . TRP A 1 178 ? -10.913 -32.457 -5.454 1.00 46.34 178 TRP A N 1
ATOM 1376 C CA . TRP A 1 178 ? -10.316 -32.325 -6.790 1.00 46.34 178 TRP A CA 1
ATOM 1377 C C . TRP A 1 178 ? -9.632 -33.639 -7.153 1.00 46.34 178 TRP A C 1
ATOM 1379 O O . TRP A 1 178 ? -8.880 -34.151 -6.291 1.00 46.34 178 TRP A O 1
#